Protein AF-A0A3Q3GJ52-F1 (afdb_monomer)

Nearest PDB structures (foldseek):
  9f1b-assembly1_Aq  TM=8.505E-01  e=1.952E-18  Oryctolagus cuniculus
  6zxe-assembly1_R  TM=9.310E-01  e=2.455E-17  Homo sapiens
  7oyc-assembly1_R2  TM=7.906E-01  e=5.684E-19  Xenopus laevis
  7syt-assembly1_S  TM=8.322E-01  e=5.515E-18  Oryctolagus cuniculus
  8b2l-assembly1_D1  TM=9.235E-01  e=1.730E-14  Nicotiana tabacum

Mean predicted aligned error: 17.93 Å

Structure (mmCIF, N/CA/C/O backbone):
data_AF-A0A3Q3GJ52-F1
#
_entry.id   AF-A0A3Q3GJ52-F1
#
loop_
_atom_site.group_PDB
_atom_site.id
_atom_site.type_symbol
_atom_site.label_atom_id
_atom_site.label_alt_id
_atom_site.label_comp_id
_atom_site.label_asym_id
_atom_site.label_entity_id
_atom_site.label_seq_id
_atom_site.pdbx_PDB_ins_code
_atom_site.Cartn_x
_atom_site.Cartn_y
_atom_site.Cartn_z
_atom_site.occupancy
_atom_site.B_iso_or_equiv
_atom_site.auth_seq_id
_atom_site.auth_comp_id
_atom_site.auth_asym_id
_atom_site.auth_atom_id
_atom_site.pdbx_PDB_model_num
ATOM 1 N N . MET A 1 1 ? 10.960 12.919 25.931 1.00 49.16 1 MET A N 1
ATOM 2 C CA . MET A 1 1 ? 10.886 11.940 24.819 1.00 49.16 1 MET A CA 1
ATOM 3 C C . MET A 1 1 ? 9.499 11.303 24.762 1.00 49.16 1 MET A C 1
ATOM 5 O O . MET A 1 1 ? 9.217 10.427 25.565 1.00 49.16 1 MET A O 1
ATOM 9 N N . LYS A 1 2 ? 8.610 11.728 23.855 1.00 45.81 2 LYS A N 1
ATOM 10 C CA . LYS A 1 2 ? 7.383 10.973 23.532 1.00 45.81 2 LYS A CA 1
ATOM 11 C C . LYS A 1 2 ? 7.079 11.101 22.038 1.00 45.81 2 LYS A C 1
ATOM 13 O O . LYS A 1 2 ? 6.309 11.955 21.617 1.00 45.81 2 LYS A O 1
ATOM 18 N N . SER A 1 3 ? 7.670 10.229 21.228 1.00 54.53 3 SER A N 1
ATOM 19 C CA . SER A 1 3 ? 7.259 9.966 19.841 1.00 54.53 3 SER A CA 1
ATOM 20 C C . SER A 1 3 ? 5.927 9.191 19.841 1.00 54.53 3 SER A C 1
ATOM 22 O O . SER A 1 3 ? 5.842 7.987 19.609 1.00 54.53 3 SER A O 1
ATOM 24 N N . GLY A 1 4 ? 4.847 9.890 20.193 1.00 73.19 4 GLY A N 1
ATOM 25 C CA . GLY A 1 4 ? 3.603 9.306 20.698 1.00 73.19 4 GLY A CA 1
ATOM 26 C C . GLY A 1 4 ? 2.561 8.890 19.658 1.00 73.19 4 GLY A C 1
ATOM 27 O O . GLY A 1 4 ? 1.389 9.183 19.858 1.00 73.19 4 GLY A O 1
ATOM 28 N N . ARG A 1 5 ? 2.911 8.225 18.547 1.00 85.25 5 ARG A N 1
ATOM 29 C CA . ARG A 1 5 ? 1.881 7.552 17.710 1.00 85.25 5 ARG A CA 1
ATOM 30 C C . ARG A 1 5 ? 2.402 6.517 16.716 1.00 85.25 5 ARG A C 1
ATOM 32 O O . ARG A 1 5 ? 1.795 6.294 15.663 1.00 85.25 5 ARG A O 1
ATOM 39 N N . VAL A 1 6 ? 3.514 5.859 17.029 1.00 91.06 6 VAL A N 1
ATOM 40 C CA . VAL A 1 6 ? 4.035 4.798 16.163 1.00 91.06 6 VAL A CA 1
ATOM 41 C C . VAL A 1 6 ? 3.130 3.566 16.256 1.00 91.06 6 VAL A C 1
ATOM 43 O O . VAL A 1 6 ? 2.813 3.070 17.335 1.00 91.06 6 VAL A O 1
ATOM 46 N N . ARG A 1 7 ? 2.668 3.076 15.102 1.00 93.25 7 ARG A N 1
ATOM 47 C CA . ARG A 1 7 ? 1.859 1.850 15.010 1.00 93.25 7 ARG A CA 1
ATOM 48 C C . ARG A 1 7 ? 2.766 0.621 15.085 1.00 93.25 7 ARG A C 1
ATOM 50 O O . ARG A 1 7 ? 3.830 0.602 14.465 1.00 93.25 7 ARG A O 1
ATOM 57 N N . THR A 1 8 ? 2.316 -0.408 15.795 1.00 94.56 8 THR A N 1
ATOM 58 C CA . THR A 1 8 ? 3.047 -1.667 15.993 1.00 94.56 8 THR A CA 1
ATOM 59 C C . THR A 1 8 ? 3.123 -2.505 14.714 1.00 94.56 8 THR A C 1
ATOM 61 O O . THR A 1 8 ? 2.308 -2.358 13.799 1.00 94.56 8 THR A O 1
ATOM 64 N N . LYS A 1 9 ? 4.089 -3.432 14.661 1.00 94.38 9 LYS A N 1
ATOM 65 C CA . LYS A 1 9 ? 4.290 -4.354 13.529 1.00 94.38 9 LYS A CA 1
ATOM 66 C C . LYS A 1 9 ? 3.053 -5.195 13.196 1.00 94.38 9 LYS A C 1
ATOM 68 O O . LYS A 1 9 ? 2.769 -5.399 12.024 1.00 94.38 9 LYS A O 1
ATOM 73 N N . THR A 1 10 ? 2.277 -5.599 14.202 1.00 93.06 10 THR A N 1
ATOM 74 C 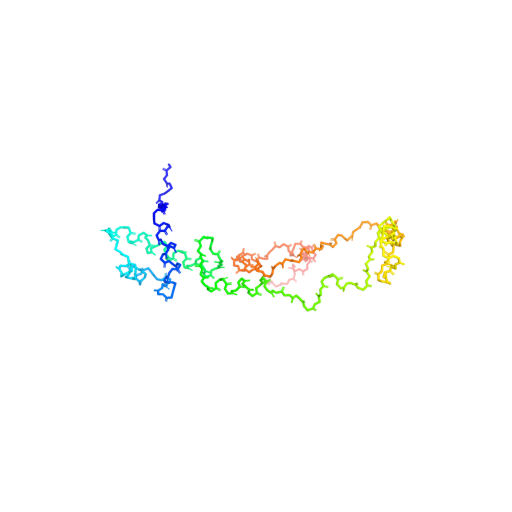CA . THR A 1 10 ? 1.042 -6.387 14.036 1.00 93.06 10 THR A CA 1
ATOM 75 C C . THR A 1 10 ? -0.014 -5.640 13.227 1.00 93.06 10 THR A C 1
ATOM 77 O O . THR A 1 10 ? -0.544 -6.178 12.262 1.00 93.06 10 THR A O 1
ATOM 80 N N . VAL A 1 11 ? -0.241 -4.362 13.548 1.00 94.94 11 VAL A N 1
ATOM 81 C CA . VAL A 1 11 ? -1.165 -3.489 12.807 1.00 94.94 11 VAL A CA 1
ATOM 82 C C . VAL A 1 11 ? -0.687 -3.298 11.369 1.00 94.94 11 VAL A C 1
ATOM 84 O O . VAL A 1 11 ? -1.483 -3.390 10.439 1.00 94.94 11 VAL A O 1
ATOM 87 N N . LYS A 1 12 ? 0.618 -3.055 11.179 1.00 94.06 12 LYS A N 1
ATOM 88 C CA . LYS A 1 12 ? 1.195 -2.843 9.845 1.00 94.06 12 LYS A CA 1
ATOM 89 C C . LYS A 1 12 ? 1.132 -4.104 8.979 1.00 94.06 12 LYS A C 1
ATOM 91 O O . LYS A 1 12 ? 0.827 -3.988 7.799 1.00 94.06 12 LYS A O 1
ATOM 96 N N . LYS A 1 13 ? 1.402 -5.281 9.553 1.00 94.19 13 LYS A N 1
ATOM 97 C CA . LYS A 1 13 ? 1.351 -6.574 8.855 1.00 94.19 13 LYS A CA 1
ATOM 98 C C . LYS A 1 13 ? -0.085 -6.926 8.466 1.00 94.19 13 LYS A C 1
ATOM 100 O O . LYS A 1 13 ? -0.336 -7.171 7.295 1.00 94.19 13 LYS A O 1
ATOM 105 N N . ALA A 1 14 ? -1.028 -6.854 9.409 1.00 93.88 14 ALA A N 1
ATOM 106 C CA . ALA A 1 14 ? -2.437 -7.155 9.146 1.00 93.88 14 ALA A CA 1
ATOM 107 C C . ALA A 1 14 ? -3.038 -6.241 8.066 1.00 93.88 14 ALA A C 1
ATOM 109 O O . ALA A 1 14 ? -3.696 -6.715 7.149 1.00 93.88 14 ALA A O 1
ATOM 110 N N . ALA A 1 15 ? -2.763 -4.935 8.128 1.00 94.25 15 ALA A N 1
ATOM 111 C CA . ALA A 1 15 ? -3.271 -3.989 7.138 1.00 94.25 15 ALA A CA 1
ATOM 112 C C . ALA A 1 15 ? -2.752 -4.263 5.719 1.00 94.25 15 ALA A C 1
ATOM 114 O O . ALA A 1 15 ? -3.518 -4.141 4.773 1.00 94.25 15 ALA A O 1
ATOM 115 N N . ARG A 1 16 ? -1.473 -4.637 5.561 1.00 93.00 16 ARG A N 1
ATOM 116 C CA . ARG A 1 16 ? -0.909 -4.980 4.243 1.00 93.00 16 ARG A CA 1
ATOM 117 C C . ARG A 1 16 ? -1.615 -6.189 3.637 1.00 93.00 16 ARG A C 1
ATOM 119 O O . ARG A 1 16 ? -2.048 -6.106 2.498 1.00 93.00 16 ARG A O 1
ATOM 126 N N . VAL A 1 17 ? -1.820 -7.236 4.438 1.00 92.88 17 VAL A N 1
ATOM 127 C CA . VAL A 1 17 ? -2.526 -8.457 4.012 1.00 92.88 17 VAL A CA 1
ATOM 128 C C . VAL A 1 17 ? -3.974 -8.162 3.606 1.00 92.88 17 VAL A C 1
ATOM 130 O O . VAL A 1 17 ? -4.468 -8.718 2.631 1.00 92.88 17 VAL A O 1
ATOM 133 N N . ILE A 1 18 ? -4.665 -7.273 4.330 1.00 93.56 18 ILE A N 1
ATOM 134 C CA . ILE A 1 18 ? -6.039 -6.870 3.984 1.00 93.56 18 ILE A CA 1
ATOM 135 C C . ILE A 1 18 ? -6.069 -6.118 2.645 1.00 93.56 18 ILE A C 1
ATOM 137 O O . ILE A 1 18 ? -6.951 -6.370 1.831 1.00 93.56 18 ILE A O 1
ATOM 141 N N . ILE A 1 19 ? -5.110 -5.220 2.402 1.00 92.81 19 ILE A N 1
ATOM 142 C CA . ILE A 1 19 ? -5.047 -4.427 1.165 1.00 92.81 19 ILE A CA 1
ATOM 143 C C . ILE A 1 19 ? -4.738 -5.298 -0.051 1.00 92.81 19 ILE A C 1
ATOM 145 O O . ILE A 1 19 ? -5.367 -5.122 -1.087 1.00 92.81 19 ILE A O 1
ATOM 149 N N . GLU A 1 20 ? -3.802 -6.232 0.089 1.00 90.75 20 GLU A N 1
ATOM 150 C CA . GLU A 1 20 ? -3.400 -7.152 -0.978 1.00 90.75 20 GLU A CA 1
ATOM 151 C C . GLU A 1 20 ? -4.579 -8.007 -1.467 1.00 90.75 20 GLU A C 1
ATOM 153 O O . GLU A 1 20 ? -4.781 -8.174 -2.666 1.00 90.75 20 GLU A O 1
ATOM 158 N N . LYS A 1 21 ? -5.413 -8.494 -0.538 1.00 90.69 21 LYS A N 1
ATOM 159 C CA . LYS A 1 21 ? -6.547 -9.371 -0.867 1.00 90.69 21 LYS A CA 1
ATOM 160 C C . LYS A 1 21 ? -7.821 -8.622 -1.260 1.00 90.69 21 LYS A C 1
ATOM 162 O O . LYS A 1 21 ? -8.576 -9.113 -2.091 1.00 90.69 21 LYS A O 1
ATOM 167 N N . TYR A 1 22 ? -8.085 -7.460 -0.660 1.00 92.56 22 TYR A N 1
ATOM 168 C CA . TYR A 1 22 ? -9.394 -6.796 -0.731 1.00 92.56 22 TYR A CA 1
ATOM 169 C C . TYR A 1 22 ? -9.319 -5.346 -1.220 1.00 92.56 22 TYR A C 1
ATOM 171 O O . TYR A 1 22 ? -10.078 -4.499 -0.753 1.00 92.56 22 TYR A O 1
ATOM 179 N N . TYR A 1 23 ? -8.431 -5.044 -2.170 1.00 90.69 23 TYR A N 1
ATOM 180 C CA . TYR A 1 23 ? -8.253 -3.685 -2.696 1.00 90.69 23 TYR A CA 1
ATOM 181 C C . TYR A 1 23 ? -9.563 -3.045 -3.194 1.00 90.69 23 TYR A C 1
ATOM 183 O O . TYR A 1 23 ? -9.850 -1.901 -2.861 1.00 90.69 23 TYR A O 1
ATOM 191 N N . THR A 1 24 ? -10.401 -3.801 -3.908 1.00 90.75 24 THR A N 1
ATOM 192 C CA . THR A 1 24 ? -11.651 -3.307 -4.519 1.00 90.75 24 THR A CA 1
ATOM 193 C C . THR A 1 24 ? -12.716 -2.871 -3.514 1.00 90.75 24 THR A C 1
ATOM 195 O O . THR A 1 24 ? -13.586 -2.073 -3.847 1.00 90.75 24 THR A O 1
ATOM 198 N N . ARG A 1 25 ? -12.663 -3.383 -2.278 1.00 90.62 25 ARG A N 1
ATOM 199 C CA . ARG A 1 25 ? -13.643 -3.082 -1.221 1.00 90.62 25 ARG A CA 1
ATOM 200 C C . ARG A 1 25 ? -13.187 -1.956 -0.292 1.00 90.62 25 ARG A C 1
ATOM 202 O O . ARG A 1 25 ? -13.923 -1.587 0.622 1.00 90.62 25 ARG A O 1
ATOM 209 N N . LEU A 1 26 ? -11.968 -1.449 -0.472 1.00 92.00 26 LEU A N 1
ATOM 210 C CA . LEU A 1 26 ? -11.363 -0.445 0.398 1.00 92.00 26 LEU A CA 1
ATOM 211 C C . LEU A 1 26 ? -11.420 0.939 -0.248 1.00 92.00 26 LEU A C 1
ATOM 213 O O . LEU A 1 26 ? -11.262 1.090 -1.453 1.00 92.00 26 LEU A O 1
ATOM 217 N N . GLY A 1 27 ? -11.611 1.962 0.583 1.00 92.00 27 GLY A N 1
ATOM 218 C CA . GLY A 1 27 ? -11.650 3.360 0.156 1.00 92.00 27 GLY A CA 1
ATOM 219 C C . GLY A 1 27 ? -10.689 4.261 0.929 1.00 92.00 27 GLY A C 1
ATOM 220 O O . GLY A 1 27 ? -9.841 3.811 1.705 1.00 92.00 27 GLY A O 1
ATOM 221 N N . ASN A 1 28 ? -10.850 5.572 0.752 1.00 92.88 28 ASN A N 1
ATOM 222 C CA . ASN A 1 28 ? -10.079 6.588 1.478 1.00 92.88 28 ASN A CA 1
ATOM 223 C C . ASN A 1 28 ? -10.685 6.942 2.846 1.00 92.88 28 ASN A C 1
ATOM 225 O O . ASN A 1 28 ? -9.980 7.466 3.719 1.00 92.88 28 ASN A O 1
ATOM 229 N N . ASP A 1 29 ? -11.964 6.625 3.042 1.00 95.06 29 ASP A N 1
ATOM 230 C CA . ASP A 1 29 ? -12.719 6.967 4.239 1.00 95.06 29 ASP A CA 1
ATOM 231 C C . ASP A 1 29 ? -12.473 6.000 5.395 1.00 95.06 29 ASP A C 1
ATOM 233 O O . ASP A 1 29 ? -12.317 4.788 5.248 1.00 95.06 29 ASP A O 1
ATOM 237 N N . PHE A 1 30 ? -12.439 6.554 6.606 1.00 96.12 30 PHE A N 1
ATOM 238 C CA . PHE A 1 30 ? -12.182 5.768 7.808 1.00 96.12 30 PHE A CA 1
ATOM 239 C C . PHE A 1 30 ? -13.388 4.925 8.232 1.00 96.12 30 PHE A C 1
ATOM 241 O O . PHE A 1 30 ? -13.222 3.785 8.670 1.00 96.12 30 PHE A O 1
ATOM 248 N N . HIS A 1 31 ? -14.596 5.479 8.132 1.00 95.50 31 HIS A N 1
ATOM 249 C CA . HIS A 1 31 ? -15.802 4.831 8.642 1.00 95.50 31 HIS A CA 1
ATOM 250 C C . HIS A 1 31 ? -16.202 3.613 7.808 1.00 95.50 31 HIS A C 1
ATOM 252 O O . HIS A 1 31 ? -16.526 2.581 8.392 1.00 95.50 31 HIS A O 1
ATOM 258 N N . THR A 1 32 ? -16.092 3.700 6.482 1.00 94.81 32 THR A N 1
ATOM 259 C CA . THR A 1 32 ? -16.343 2.585 5.558 1.00 94.81 32 THR A CA 1
ATOM 260 C C . THR A 1 32 ? -15.323 1.468 5.770 1.00 94.81 32 THR A C 1
ATOM 262 O O . THR A 1 32 ? -15.696 0.348 6.111 1.00 94.81 32 THR A O 1
ATOM 265 N N . ASN A 1 33 ? -14.027 1.791 5.739 1.00 95.31 33 ASN A N 1
ATOM 266 C CA . ASN A 1 33 ? -12.956 0.815 5.955 1.00 95.31 33 ASN A CA 1
ATOM 267 C C . ASN A 1 33 ? -13.028 0.134 7.326 1.00 95.31 33 ASN A C 1
ATOM 269 O O . ASN A 1 33 ? -12.657 -1.029 7.464 1.00 95.31 33 ASN A O 1
ATOM 273 N N . LYS A 1 34 ? -13.510 0.834 8.359 1.00 95.44 34 LYS A N 1
ATOM 274 C CA . LYS A 1 34 ? -13.736 0.245 9.683 1.00 95.44 34 LYS A CA 1
ATOM 275 C C . LYS A 1 34 ? -14.808 -0.852 9.653 1.00 95.44 34 LYS A C 1
ATOM 277 O O . LYS A 1 34 ? -14.632 -1.831 10.372 1.00 95.44 34 LYS A O 1
ATOM 282 N N . ARG A 1 35 ? -15.885 -0.681 8.874 1.00 95.12 35 ARG A N 1
ATOM 283 C CA . ARG A 1 35 ? -16.945 -1.694 8.696 1.00 95.12 35 ARG A CA 1
ATOM 284 C C . ARG A 1 35 ? -16.447 -2.869 7.868 1.00 95.12 35 ARG A C 1
ATOM 286 O O . ARG A 1 35 ? -16.543 -4.005 8.304 1.00 95.12 35 ARG A O 1
ATOM 293 N N . VAL A 1 36 ? -15.752 -2.583 6.775 1.00 94.75 36 VAL A N 1
ATOM 294 C CA . VAL A 1 36 ? -15.143 -3.613 5.924 1.00 94.75 36 VAL A CA 1
ATOM 295 C C . VAL A 1 36 ? -14.127 -4.465 6.704 1.00 94.75 36 VAL A C 1
ATOM 297 O O . VAL A 1 36 ? -14.117 -5.686 6.591 1.00 94.75 36 VAL A O 1
ATOM 300 N N . CYS A 1 37 ? -13.314 -3.859 7.578 1.00 94.75 37 CYS A N 1
ATOM 301 C CA . CYS A 1 37 ? -12.393 -4.608 8.447 1.00 94.75 37 CYS A CA 1
ATOM 302 C C . CYS A 1 37 ? -13.099 -5.458 9.520 1.00 94.75 37 CYS A C 1
ATOM 304 O O . CYS A 1 37 ? -12.470 -6.367 10.052 1.00 94.75 37 CYS A O 1
ATOM 306 N N . GLU A 1 38 ? -14.340 -5.128 9.889 1.00 94.12 38 GLU A N 1
ATOM 307 C CA . GLU A 1 38 ? -15.159 -5.899 10.837 1.00 94.12 38 GLU A CA 1
ATOM 308 C C . GLU A 1 38 ? -15.759 -7.141 10.164 1.00 94.12 38 GLU A C 1
ATOM 310 O O . GLU A 1 38 ? -15.854 -8.181 10.801 1.00 94.12 38 GLU A O 1
ATOM 315 N N . GLU A 1 39 ? -16.071 -7.055 8.869 1.00 92.94 39 GLU A N 1
ATOM 316 C CA . GLU A 1 39 ? -16.576 -8.179 8.071 1.00 92.94 39 GLU A CA 1
ATOM 317 C C . GLU A 1 39 ? -15.471 -9.154 7.642 1.00 92.94 39 GLU A C 1
ATOM 319 O O . GLU A 1 39 ? -15.669 -10.364 7.647 1.00 92.94 39 GLU A O 1
ATOM 324 N N . ILE A 1 40 ? -14.299 -8.642 7.251 1.00 91.62 40 ILE A N 1
ATOM 325 C CA . ILE A 1 40 ? -13.229 -9.467 6.662 1.00 91.62 40 ILE A CA 1
ATOM 326 C C . ILE A 1 40 ? -12.468 -10.279 7.715 1.00 91.62 40 ILE A C 1
ATOM 328 O O . ILE A 1 40 ? -11.998 -11.380 7.430 1.00 91.62 40 ILE A O 1
ATOM 332 N N . ALA A 1 41 ? -12.251 -9.707 8.900 1.00 90.31 41 ALA A N 1
ATOM 333 C CA . ALA A 1 41 ? -11.338 -10.269 9.884 1.00 90.31 41 ALA A CA 1
ATOM 334 C C . ALA A 1 41 ? -11.935 -10.242 11.290 1.00 90.31 41 ALA A C 1
ATOM 336 O O . ALA A 1 41 ? -12.434 -9.221 11.761 1.00 90.31 41 ALA A O 1
ATOM 337 N N . ILE A 1 42 ? -11.766 -11.353 12.007 1.00 93.88 42 ILE A N 1
ATOM 338 C CA . ILE A 1 42 ? -12.134 -11.462 13.417 1.00 93.88 42 ILE A CA 1
ATOM 339 C C . ILE A 1 42 ? -11.099 -10.683 14.236 1.00 93.88 42 ILE A C 1
ATOM 341 O O . ILE A 1 42 ? -10.002 -11.164 14.525 1.00 93.88 42 ILE A O 1
ATOM 345 N N . ILE A 1 43 ? -11.424 -9.434 14.572 1.00 93.75 43 ILE A N 1
ATOM 346 C CA . ILE A 1 43 ? -10.560 -8.562 15.374 1.00 93.75 43 ILE A CA 1
ATOM 347 C C . ILE A 1 43 ? -11.130 -8.482 16.797 1.00 93.75 43 ILE A C 1
ATOM 349 O O . ILE A 1 43 ? -12.196 -7.897 16.985 1.00 93.75 43 ILE A O 1
ATOM 353 N N . PRO A 1 44 ? -10.407 -8.961 17.825 1.00 93.25 44 PRO A N 1
ATOM 354 C CA . PRO A 1 44 ? -10.964 -9.128 19.170 1.00 93.25 44 PRO A CA 1
ATOM 355 C C . PRO A 1 44 ? -11.215 -7.802 19.897 1.00 93.25 44 PRO A C 1
ATOM 357 O O . PRO A 1 44 ? -12.029 -7.723 20.809 1.00 93.25 44 PRO A O 1
ATOM 360 N N . SER A 1 45 ? -10.501 -6.730 19.532 1.00 95.50 45 SER A N 1
ATOM 361 C CA . SER A 1 45 ? -10.566 -5.460 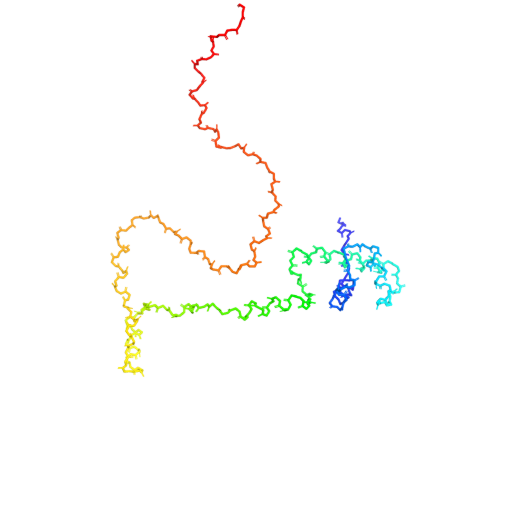20.261 1.00 95.50 45 SER A CA 1
ATOM 362 C C . SER A 1 45 ? -10.891 -4.275 19.360 1.00 95.50 45 SER A C 1
ATOM 364 O O . SER A 1 45 ? -10.207 -4.006 18.367 1.00 95.50 45 SER A O 1
ATOM 366 N N . LYS A 1 46 ? -11.836 -3.437 19.810 1.00 94.88 46 LYS A N 1
ATOM 367 C CA . LYS A 1 46 ? -12.216 -2.166 19.161 1.00 94.88 46 LYS A CA 1
ATOM 368 C C . LYS A 1 46 ? -11.012 -1.261 18.871 1.00 94.88 46 LYS A C 1
ATOM 370 O O . LYS A 1 46 ? -10.934 -0.646 17.808 1.00 94.88 46 LYS A O 1
ATOM 375 N N . LYS A 1 47 ? -10.054 -1.178 19.802 1.00 94.00 47 LYS A N 1
ATOM 376 C CA . LYS A 1 47 ? -8.843 -0.347 19.657 1.00 94.00 47 LYS A CA 1
ATOM 377 C C . LYS A 1 47 ? -7.927 -0.860 18.536 1.00 94.00 47 LYS A C 1
ATOM 379 O O . LYS A 1 47 ? -7.349 -0.040 17.825 1.00 94.00 47 LYS A O 1
ATOM 384 N N . LEU A 1 48 ? -7.806 -2.180 18.359 1.00 94.88 48 LEU A N 1
ATOM 385 C CA . LEU A 1 48 ? -7.001 -2.785 17.291 1.00 94.88 48 LEU A CA 1
ATOM 386 C C . LEU A 1 48 ? -7.648 -2.565 15.925 1.00 94.88 48 LEU A C 1
ATOM 388 O O . LEU A 1 48 ? -6.973 -2.073 15.023 1.00 94.88 48 LEU A O 1
ATOM 392 N N . ARG A 1 49 ? -8.963 -2.790 15.810 1.00 95.44 49 ARG A N 1
ATOM 393 C CA . ARG A 1 49 ? -9.723 -2.516 14.579 1.00 95.44 49 ARG A CA 1
ATOM 394 C C . ARG A 1 49 ? -9.537 -1.076 14.113 1.00 95.44 49 ARG A C 1
ATOM 396 O O . ARG A 1 49 ? -9.205 -0.832 12.960 1.00 95.44 49 ARG A O 1
ATOM 403 N N . ASN A 1 50 ? -9.668 -0.116 15.028 1.00 95.62 50 ASN A N 1
ATOM 404 C CA . ASN A 1 50 ? -9.507 1.299 14.695 1.00 95.62 50 ASN A CA 1
ATOM 405 C C . ASN A 1 50 ? -8.072 1.634 14.242 1.00 95.62 50 ASN A C 1
ATOM 407 O O . ASN A 1 50 ? -7.886 2.450 13.342 1.00 95.62 50 ASN A O 1
ATOM 411 N N . LYS A 1 51 ? -7.049 1.006 14.841 1.00 95.31 51 LYS A N 1
ATOM 412 C CA . LYS A 1 51 ? -5.647 1.184 14.425 1.00 95.31 51 LYS A CA 1
ATOM 413 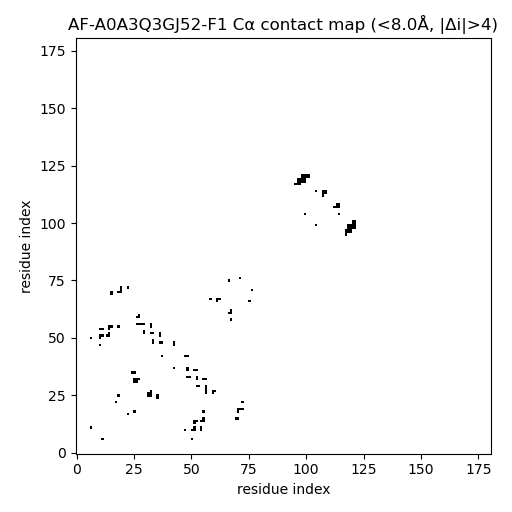C C . LYS A 1 51 ? -5.379 0.590 13.038 1.00 95.31 51 LYS A C 1
ATOM 415 O O . LYS A 1 51 ? -4.634 1.208 12.280 1.00 95.31 51 LYS A O 1
ATOM 420 N N . ILE A 1 52 ? -5.973 -0.565 12.727 1.00 95.56 52 ILE A N 1
ATOM 421 C CA . ILE A 1 52 ? -5.857 -1.243 11.427 1.00 95.56 52 ILE A CA 1
ATOM 422 C C . ILE A 1 52 ? -6.556 -0.419 10.349 1.00 95.56 52 ILE A C 1
ATOM 424 O O . ILE A 1 52 ? -5.884 0.032 9.426 1.00 95.56 52 ILE A O 1
ATOM 428 N N . ALA A 1 53 ? -7.842 -0.100 10.520 1.00 96.12 53 ALA A N 1
ATOM 429 C CA . ALA A 1 53 ? -8.595 0.726 9.573 1.00 96.12 53 ALA A CA 1
ATOM 430 C C . ALA A 1 53 ? -7.914 2.087 9.334 1.00 96.12 53 ALA A C 1
ATOM 432 O O . ALA A 1 53 ? -7.759 2.529 8.199 1.00 96.12 53 ALA A O 1
ATOM 433 N N . GLY A 1 54 ? -7.401 2.719 10.396 1.00 96.00 54 GLY A N 1
ATOM 434 C CA . GLY A 1 54 ? -6.669 3.983 10.297 1.00 96.00 54 GLY A CA 1
ATOM 435 C C . GLY A 1 54 ? -5.245 3.871 9.737 1.00 96.00 54 GLY A C 1
ATOM 436 O O . GLY A 1 54 ? -4.590 4.895 9.545 1.00 96.00 54 GLY A O 1
ATOM 437 N N . TYR A 1 55 ? -4.703 2.667 9.551 1.00 95.25 55 TYR A N 1
ATOM 438 C CA . TYR A 1 55 ? -3.459 2.455 8.807 1.00 95.25 55 TYR A CA 1
ATOM 439 C C . TYR A 1 55 ? -3.743 2.093 7.349 1.00 95.25 55 TYR A C 1
ATOM 441 O O . TYR A 1 55 ? -3.019 2.552 6.472 1.00 95.25 55 TYR A O 1
ATOM 449 N N . VAL A 1 56 ? -4.833 1.365 7.091 1.00 94.75 56 VAL A N 1
ATOM 450 C CA . VAL A 1 56 ? -5.327 1.078 5.741 1.00 94.75 56 VAL A CA 1
ATOM 451 C C . VAL A 1 56 ? -5.632 2.374 4.987 1.00 94.75 56 VAL A C 1
ATOM 453 O O . VAL A 1 56 ? -5.090 2.573 3.905 1.00 94.75 56 VAL A O 1
ATOM 456 N N . THR A 1 57 ? -6.363 3.320 5.588 1.00 95.19 57 THR A N 1
ATOM 457 C CA . THR A 1 57 ? -6.623 4.635 4.961 1.00 95.19 57 THR A CA 1
ATOM 458 C C . THR A 1 57 ? -5.343 5.414 4.662 1.00 95.19 57 THR A C 1
ATOM 460 O O . THR A 1 57 ? -5.238 6.095 3.644 1.00 95.19 57 THR A O 1
ATOM 463 N N . HIS A 1 58 ? -4.339 5.316 5.537 1.00 93.38 58 HIS A N 1
ATOM 464 C CA . HIS A 1 58 ? -3.052 5.968 5.316 1.00 93.38 58 HIS A CA 1
ATOM 465 C C . HIS A 1 58 ? -2.289 5.339 4.143 1.00 93.38 58 HIS A C 1
ATOM 467 O O . HIS A 1 58 ? -1.636 6.056 3.388 1.00 93.38 58 HIS A O 1
ATOM 473 N N . LEU A 1 59 ? -2.375 4.017 3.978 1.00 93.56 59 LEU A N 1
ATOM 474 C CA . LEU A 1 59 ? -1.771 3.316 2.849 1.00 93.56 59 LEU A CA 1
ATOM 475 C C . LEU A 1 59 ? -2.503 3.619 1.537 1.00 93.56 59 LEU A C 1
ATOM 477 O O . LEU A 1 59 ? -1.825 3.896 0.557 1.00 93.56 59 LEU A O 1
ATOM 481 N N . MET A 1 60 ? -3.837 3.685 1.529 1.00 92.50 60 MET A N 1
ATOM 482 C CA . MET A 1 60 ? -4.622 4.043 0.335 1.00 92.50 60 MET A CA 1
ATOM 483 C C . MET A 1 60 ? -4.247 5.422 -0.216 1.00 92.50 60 MET A C 1
ATOM 485 O O . MET A 1 60 ? -3.915 5.557 -1.391 1.00 92.50 60 MET A O 1
ATOM 489 N N . LYS A 1 61 ? -4.131 6.426 0.661 1.00 92.25 61 LYS A N 1
ATOM 490 C CA . LYS A 1 61 ? -3.659 7.769 0.275 1.00 92.25 61 LYS A CA 1
ATOM 491 C C . LYS A 1 61 ? -2.233 7.781 -0.286 1.00 92.25 61 LYS A C 1
ATOM 493 O O . LYS A 1 61 ? -1.880 8.686 -1.035 1.00 92.25 61 LYS A O 1
ATOM 498 N N . ARG A 1 62 ? -1.389 6.818 0.100 1.00 92.38 62 ARG A N 1
ATOM 499 C CA . ARG A 1 62 ? -0.02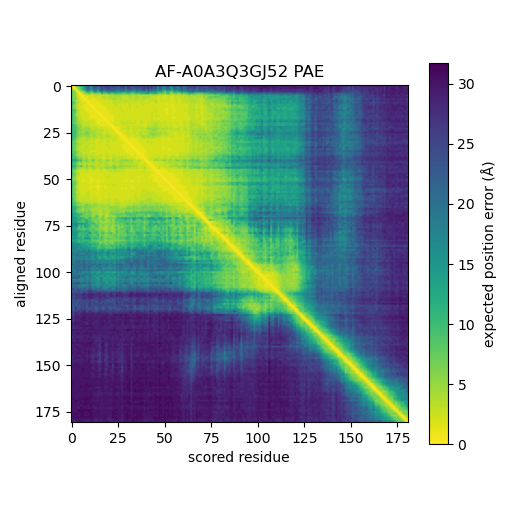5 6.684 -0.432 1.00 92.38 62 ARG A CA 1
ATOM 500 C C . ARG A 1 62 ? -0.001 5.957 -1.769 1.00 92.38 62 ARG A C 1
ATOM 502 O O . ARG A 1 62 ? 0.746 6.388 -2.633 1.00 92.38 62 ARG A O 1
ATOM 509 N N . ILE A 1 63 ? -0.828 4.925 -1.932 1.00 90.12 63 ILE A N 1
ATOM 510 C CA . ILE A 1 63 ? -0.972 4.175 -3.186 1.00 90.12 63 ILE A CA 1
ATOM 511 C C . ILE A 1 63 ? -1.392 5.115 -4.320 1.00 90.12 63 ILE A C 1
ATOM 513 O O . ILE A 1 63 ? -0.825 5.048 -5.400 1.00 90.12 63 ILE A O 1
ATOM 517 N N . GLN A 1 64 ? -2.300 6.059 -4.047 1.00 87.25 64 GLN A N 1
ATOM 518 C CA . GLN A 1 64 ? -2.709 7.074 -5.027 1.00 87.25 64 GLN A CA 1
ATOM 519 C C . GLN A 1 64 ? -1.566 7.994 -5.482 1.00 87.25 64 GLN A C 1
ATOM 521 O O . GLN A 1 64 ? -1.608 8.529 -6.582 1.00 87.25 64 GLN A O 1
ATOM 526 N N . ARG A 1 65 ? -0.553 8.213 -4.634 1.00 88.00 65 ARG A N 1
ATOM 527 C CA . ARG A 1 65 ? 0.602 9.059 -4.966 1.00 88.00 65 ARG A CA 1
ATOM 528 C C . ARG A 1 65 ? 1.694 8.273 -5.680 1.00 88.00 65 ARG A 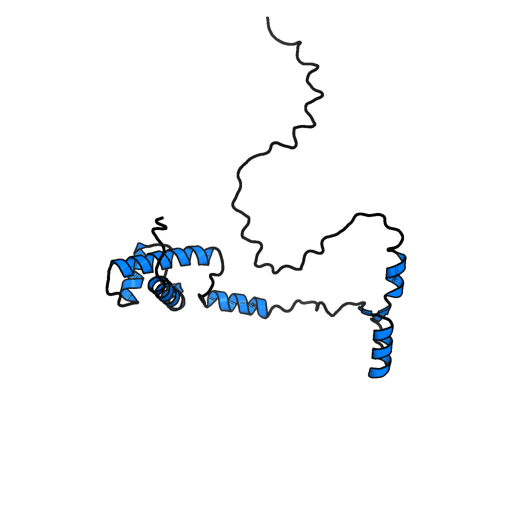C 1
ATOM 530 O O . ARG A 1 65 ? 2.430 8.860 -6.460 1.00 88.00 65 ARG A O 1
ATOM 537 N N . GLY A 1 66 ? 1.829 6.982 -5.405 1.00 86.44 66 GLY A N 1
ATOM 538 C CA . GLY A 1 66 ? 2.833 6.143 -6.040 1.00 86.44 66 GLY A CA 1
ATOM 539 C C . GLY A 1 66 ? 2.921 4.744 -5.432 1.00 86.44 66 GLY A C 1
ATOM 540 O O . GLY A 1 66 ? 2.213 4.422 -4.469 1.00 86.44 66 GLY A O 1
ATOM 541 N N . PRO A 1 67 ? 3.817 3.899 -5.963 1.00 88.88 67 PRO A N 1
ATOM 542 C CA . PRO A 1 67 ? 3.960 2.525 -5.509 1.00 88.88 67 PRO A CA 1
ATOM 543 C C . PRO A 1 67 ? 4.460 2.473 -4.060 1.00 88.88 67 PRO A C 1
ATOM 545 O O . PRO A 1 67 ? 5.437 3.118 -3.670 1.00 88.88 67 PRO A O 1
ATOM 548 N N . VAL A 1 68 ? 3.781 1.679 -3.230 1.00 85.38 68 VAL A N 1
ATOM 549 C CA . VAL A 1 68 ? 4.126 1.505 -1.816 1.00 85.38 68 VAL A CA 1
ATOM 550 C C . VAL A 1 68 ? 4.885 0.196 -1.634 1.00 85.38 68 VAL A C 1
ATOM 552 O O . VAL A 1 68 ? 4.403 -0.869 -1.995 1.00 85.38 68 VAL A O 1
ATOM 555 N N . ARG A 1 69 ? 6.066 0.260 -1.005 1.00 82.94 69 ARG A N 1
ATOM 556 C CA . ARG A 1 69 ? 6.903 -0.923 -0.740 1.00 82.94 69 ARG A CA 1
ATOM 557 C C . ARG A 1 69 ? 6.164 -1.973 0.094 1.00 82.94 69 ARG A C 1
ATOM 559 O O . ARG A 1 69 ? 5.626 -1.637 1.157 1.00 82.94 69 ARG A O 1
ATOM 566 N N . GLY A 1 70 ? 6.228 -3.235 -0.332 1.00 81.75 70 GLY A N 1
ATOM 567 C CA . GLY A 1 70 ? 5.704 -4.392 0.403 1.00 81.75 70 GLY A CA 1
ATOM 568 C C . GLY A 1 70 ? 4.179 -4.506 0.390 1.00 81.75 70 GLY A C 1
ATOM 569 O O . GLY A 1 70 ? 3.601 -4.857 1.421 1.00 81.75 70 GLY A O 1
ATOM 570 N N . ILE A 1 71 ? 3.551 -4.092 -0.713 1.00 84.44 71 ILE A N 1
ATOM 571 C CA . ILE A 1 71 ? 2.164 -4.389 -1.082 1.00 84.44 71 ILE A CA 1
ATOM 572 C C . ILE A 1 71 ? 2.192 -4.691 -2.584 1.00 84.44 71 ILE A C 1
ATOM 574 O O . ILE A 1 71 ? 2.610 -3.832 -3.358 1.00 84.44 71 ILE A O 1
ATOM 578 N N . SER A 1 72 ? 1.786 -5.893 -2.971 1.00 76.44 72 SER A N 1
ATOM 579 C CA . SER A 1 72 ? 1.447 -6.269 -4.344 1.00 76.44 72 SER A CA 1
ATOM 580 C C . SER A 1 72 ? -0.012 -5.890 -4.574 1.00 76.44 72 SER A C 1
ATOM 582 O O . SER A 1 72 ? -0.908 -6.298 -3.836 1.00 76.44 72 SER A O 1
ATOM 584 N N . ILE A 1 73 ? -0.257 -5.039 -5.561 1.00 81.75 73 ILE A N 1
ATOM 585 C CA . ILE A 1 73 ? -1.600 -4.825 -6.097 1.00 81.75 73 ILE A CA 1
ATOM 586 C C . ILE A 1 73 ? -1.527 -5.357 -7.516 1.00 81.75 73 ILE A C 1
ATOM 588 O O . ILE A 1 73 ? -0.624 -4.954 -8.241 1.00 81.75 73 ILE A O 1
ATOM 592 N N . LYS A 1 74 ? -2.472 -6.208 -7.919 1.00 74.69 74 LYS A N 1
ATOM 593 C CA . LYS A 1 74 ? -2.504 -6.797 -9.271 1.00 74.69 74 LYS A CA 1
ATOM 594 C C . LYS A 1 74 ? -2.372 -5.742 -10.376 1.00 74.69 74 LYS A C 1
ATOM 596 O O . LYS A 1 74 ? -1.624 -5.910 -11.324 1.00 74.69 74 LYS A O 1
ATOM 601 N N . LEU A 1 75 ? -2.989 -4.580 -10.161 1.00 74.69 75 LEU A N 1
ATOM 602 C CA . LEU A 1 75 ? -2.889 -3.425 -11.056 1.00 74.69 75 LEU A CA 1
ATOM 603 C C . LEU A 1 75 ? -1.443 -2.921 -11.259 1.00 74.69 75 LEU A C 1
ATOM 605 O O . LEU A 1 75 ? -1.097 -2.446 -12.331 1.00 74.69 75 LEU A O 1
ATOM 609 N N . GLN A 1 76 ? -0.589 -3.018 -10.236 1.00 75.94 76 GLN A N 1
ATOM 610 C CA . GLN A 1 76 ? 0.830 -2.654 -10.336 1.00 75.94 76 GLN A CA 1
ATOM 611 C C . GLN A 1 76 ? 1.660 -3.733 -11.033 1.00 75.94 76 GLN A C 1
ATOM 613 O O . GLN A 1 76 ? 2.712 -3.415 -11.579 1.00 75.94 76 GLN A O 1
ATOM 618 N N . GLU A 1 77 ? 1.233 -4.994 -10.969 1.00 76.44 77 GLU A N 1
ATOM 619 C CA . GLU A 1 77 ? 1.907 -6.106 -11.643 1.00 76.44 77 GLU A CA 1
ATOM 620 C C . GLU A 1 77 ? 1.690 -6.007 -13.155 1.00 76.44 77 GLU A C 1
ATOM 622 O O . GLU A 1 77 ? 2.665 -6.039 -13.896 1.00 76.44 77 GLU A O 1
ATOM 627 N N . GLU A 1 78 ? 0.466 -5.709 -13.597 1.00 77.19 78 GLU A N 1
ATOM 628 C CA . GLU A 1 78 ? 0.156 -5.478 -15.017 1.00 77.19 78 GLU A CA 1
ATOM 629 C C . GLU A 1 78 ? 0.888 -4.254 -15.601 1.00 77.19 78 GLU A C 1
ATOM 631 O O . GLU A 1 78 ? 1.415 -4.305 -16.713 1.00 77.19 78 GLU A O 1
ATOM 636 N N . GLU A 1 79 ? 0.966 -3.137 -14.862 1.00 77.56 79 GLU A N 1
ATOM 637 C CA . GLU A 1 79 ? 1.747 -1.971 -15.308 1.00 77.56 79 GLU A CA 1
ATOM 638 C C . GLU A 1 79 ? 3.254 -2.251 -15.366 1.00 77.56 79 GLU A C 1
ATOM 640 O O . GLU A 1 79 ? 3.936 -1.696 -16.230 1.00 77.56 79 GLU A O 1
ATOM 645 N N . ARG A 1 80 ? 3.788 -3.077 -14.453 1.00 77.69 80 ARG A N 1
ATOM 646 C CA . ARG A 1 80 ? 5.199 -3.490 -14.491 1.00 77.69 80 ARG A CA 1
ATOM 647 C C . ARG A 1 80 ? 5.477 -4.377 -15.688 1.00 77.69 80 ARG A C 1
ATOM 649 O O . ARG A 1 80 ? 6.420 -4.099 -16.412 1.00 77.69 80 ARG A O 1
ATOM 656 N N . GLU A 1 81 ? 4.621 -5.357 -15.944 1.00 77.38 81 GLU A N 1
ATOM 657 C CA . GLU A 1 81 ? 4.797 -6.297 -17.049 1.00 77.38 81 GLU A CA 1
ATOM 658 C C . GLU A 1 81 ? 4.815 -5.580 -18.407 1.00 77.38 81 GLU A C 1
ATOM 660 O O . GLU A 1 81 ? 5.641 -5.882 -19.262 1.00 77.38 81 GLU A O 1
ATOM 665 N N . ARG A 1 82 ? 4.001 -4.529 -18.585 1.00 81.44 82 ARG A N 1
ATOM 666 C CA . ARG A 1 82 ? 4.064 -3.680 -19.790 1.00 81.44 82 ARG A CA 1
ATOM 667 C C . ARG A 1 82 ? 5.365 -2.894 -19.938 1.00 81.44 82 ARG A C 1
ATOM 669 O O . ARG A 1 82 ? 5.746 -2.590 -21.062 1.00 81.44 82 ARG A O 1
ATOM 676 N N . ARG A 1 83 ? 6.011 -2.511 -18.834 1.00 80.44 83 ARG A N 1
ATOM 677 C CA . ARG A 1 83 ? 7.306 -1.816 -18.884 1.00 80.44 83 ARG A CA 1
ATOM 678 C C . ARG A 1 83 ? 8.457 -2.776 -19.107 1.00 80.44 83 ARG A C 1
ATOM 680 O O . ARG A 1 83 ? 9.342 -2.451 -19.882 1.00 80.44 83 ARG A O 1
ATOM 687 N N . ASP A 1 84 ? 8.436 -3.925 -18.447 1.00 83.06 84 ASP A N 1
ATOM 688 C CA . ASP A 1 84 ? 9.490 -4.928 -18.586 1.00 83.06 84 ASP A CA 1
ATOM 689 C C . ASP A 1 84 ? 9.477 -5.528 -20.003 1.00 83.06 84 ASP A C 1
ATOM 691 O O . ASP A 1 84 ? 10.531 -5.793 -20.572 1.00 83.06 84 ASP A O 1
ATOM 695 N N . ASN A 1 85 ? 8.296 -5.627 -20.624 1.00 86.56 85 ASN A N 1
ATOM 696 C CA . ASN A 1 85 ? 8.137 -6.037 -22.023 1.00 86.56 85 ASN A CA 1
ATOM 697 C C . ASN A 1 85 ? 8.337 -4.894 -23.036 1.00 86.56 85 ASN A C 1
ATOM 699 O O . ASN A 1 85 ? 8.052 -5.073 -24.221 1.00 86.56 85 ASN A O 1
ATOM 703 N N . TYR A 1 86 ? 8.776 -3.709 -22.603 1.00 86.38 86 TYR A N 1
ATOM 704 C CA . TYR A 1 86 ? 9.005 -2.596 -23.516 1.00 86.38 86 TYR A CA 1
ATOM 705 C C . TYR A 1 86 ? 10.276 -2.836 -24.335 1.00 86.38 86 TYR A C 1
ATOM 707 O O . TYR A 1 86 ? 11.393 -2.653 -23.850 1.00 86.38 86 TYR A O 1
ATOM 715 N N . VAL A 1 87 ? 10.091 -3.213 -25.597 1.00 85.94 87 VAL A N 1
ATOM 716 C CA . VAL A 1 87 ? 11.158 -3.264 -26.597 1.00 85.94 87 VAL A CA 1
ATOM 717 C C . VAL A 1 87 ? 11.022 -2.016 -27.473 1.00 85.94 87 VAL A C 1
ATOM 719 O O . VAL A 1 87 ? 9.957 -1.817 -28.062 1.00 85.94 87 VAL A O 1
ATOM 722 N N . PRO A 1 88 ? 12.038 -1.135 -27.531 1.00 86.69 88 PRO A N 1
ATOM 723 C CA . PRO A 1 88 ? 12.007 0.011 -28.431 1.00 86.69 88 PRO A CA 1
ATOM 724 C C . PRO A 1 88 ? 11.998 -0.459 -29.892 1.00 86.69 88 PRO A C 1
ATOM 726 O O . PRO A 1 88 ? 12.555 -1.503 -30.213 1.00 86.69 88 PRO A O 1
ATOM 729 N N . GLU A 1 89 ? 11.399 0.332 -30.783 1.00 83.31 89 GLU A N 1
ATOM 730 C CA . GLU A 1 89 ? 11.342 0.013 -32.221 1.00 83.31 89 GLU A CA 1
ATOM 731 C C . GLU A 1 89 ? 12.732 -0.049 -32.874 1.00 83.31 89 GLU A C 1
ATOM 733 O O . GLU A 1 89 ? 12.926 -0.785 -33.836 1.00 83.31 89 GLU A O 1
ATOM 738 N N . VAL A 1 90 ? 13.698 0.700 -32.335 1.00 85.69 90 VAL A N 1
ATOM 739 C CA . VAL A 1 90 ? 15.093 0.703 -32.783 1.00 85.69 90 VAL A CA 1
ATOM 740 C C . VAL A 1 90 ? 15.964 0.186 -31.649 1.00 85.69 90 VAL A C 1
ATOM 742 O O . VAL A 1 90 ? 15.951 0.740 -30.542 1.00 85.69 90 VAL A O 1
ATOM 745 N N . SER A 1 91 ? 16.731 -0.871 -31.910 1.00 83.81 91 SER A N 1
ATOM 746 C CA . SER A 1 91 ? 17.696 -1.384 -30.944 1.00 83.81 91 SER A CA 1
ATOM 747 C C . SER A 1 91 ? 18.810 -0.359 -30.768 1.00 83.81 91 SER A C 1
ATOM 749 O O . SER A 1 91 ? 19.375 0.130 -31.740 1.00 83.81 91 SER A O 1
ATOM 751 N N . ALA A 1 92 ? 19.223 -0.089 -29.531 1.00 81.12 92 ALA A N 1
ATOM 752 C CA . ALA A 1 92 ? 20.392 0.760 -29.282 1.00 81.12 92 ALA A CA 1
ATOM 753 C C . ALA A 1 92 ? 21.700 0.189 -29.876 1.00 81.12 92 ALA A C 1
ATOM 755 O O . ALA A 1 92 ? 22.696 0.902 -29.950 1.00 81.12 92 ALA A O 1
ATOM 756 N N . LEU A 1 93 ? 21.694 -1.092 -30.260 1.00 79.19 93 LEU A N 1
ATOM 757 C CA . LEU A 1 93 ? 22.805 -1.800 -30.896 1.00 79.19 93 LEU A CA 1
ATOM 758 C C . LEU A 1 93 ? 22.836 -1.627 -32.420 1.00 79.19 93 LEU A C 1
ATOM 760 O O . LEU A 1 93 ? 23.894 -1.818 -33.012 1.00 79.19 93 LEU A O 1
ATOM 764 N N . ASP A 1 94 ? 21.716 -1.239 -33.039 1.00 77.69 94 ASP A N 1
ATOM 765 C CA . ASP A 1 94 ? 21.615 -0.998 -34.482 1.00 77.69 94 ASP A CA 1
ATOM 766 C C . ASP A 1 94 ? 22.160 0.403 -34.798 1.00 77.69 94 ASP A C 1
ATOM 768 O O . ASP A 1 94 ? 21.448 1.303 -35.237 1.00 77.69 94 ASP A O 1
ATOM 772 N N . GLN A 1 95 ? 23.437 0.618 -34.487 1.00 77.00 95 GLN A N 1
ATOM 773 C CA . GLN A 1 95 ? 24.160 1.826 -34.863 1.00 77.00 95 GLN A CA 1
ATOM 774 C C . GLN A 1 95 ? 24.822 1.597 -36.222 1.00 77.00 95 GLN A C 1
ATOM 776 O O . GLN A 1 95 ? 25.493 0.588 -36.437 1.00 77.00 95 GLN A O 1
ATOM 781 N N . GLU A 1 96 ? 24.651 2.555 -37.135 1.00 74.62 96 GLU A N 1
ATOM 782 C CA . GLU A 1 96 ? 25.249 2.515 -38.479 1.00 74.62 96 GLU A CA 1
ATOM 783 C C . GLU A 1 96 ? 26.790 2.535 -38.435 1.00 74.62 96 GLU A C 1
ATOM 785 O O . GLU A 1 96 ? 27.439 2.093 -39.382 1.00 74.62 96 GLU A O 1
ATOM 790 N N . LEU A 1 97 ? 27.379 3.006 -37.328 1.00 78.06 97 LEU A N 1
ATOM 791 C CA . LEU A 1 97 ? 28.821 3.115 -37.127 1.00 78.06 97 LEU A CA 1
ATOM 792 C C . LEU A 1 97 ? 29.204 2.660 -35.707 1.00 78.06 97 LEU A C 1
ATOM 794 O O . LEU A 1 97 ? 28.755 3.250 -34.726 1.00 78.06 97 LEU A O 1
ATOM 798 N N . ILE A 1 98 ? 30.041 1.628 -35.597 1.00 80.31 98 ILE A N 1
ATOM 799 C CA . ILE A 1 98 ? 30.612 1.117 -34.347 1.00 80.31 98 ILE A CA 1
ATOM 800 C C . ILE A 1 98 ? 32.085 1.517 -34.307 1.00 80.31 98 ILE A C 1
ATOM 802 O O . ILE A 1 98 ? 32.896 1.025 -35.091 1.00 80.31 98 ILE A O 1
ATOM 806 N N . GLU A 1 99 ? 32.440 2.394 -33.375 1.00 78.56 99 GLU A N 1
ATOM 807 C CA . GLU A 1 99 ? 33.831 2.783 -33.153 1.00 78.56 99 GLU A CA 1
ATOM 808 C C . GLU A 1 99 ? 34.550 1.703 -32.334 1.00 78.56 99 GLU A C 1
ATOM 810 O O . GLU A 1 99 ? 34.128 1.365 -31.226 1.00 78.56 99 GLU A O 1
ATOM 815 N N . VAL A 1 100 ? 35.628 1.139 -32.883 1.00 84.56 100 VAL A N 1
ATOM 816 C CA . VAL A 1 100 ? 36.372 0.030 -32.269 1.00 84.56 100 VAL A CA 1
ATOM 817 C C . VAL A 1 100 ? 37.861 0.370 -32.177 1.00 84.56 100 VAL A C 1
ATOM 819 O O . VAL A 1 100 ? 38.439 1.005 -33.061 1.00 84.56 100 VAL A O 1
ATOM 822 N N . ASP A 1 101 ? 38.493 -0.063 -31.084 1.00 85.62 101 ASP A N 1
ATOM 823 C CA . ASP A 1 101 ? 39.944 0.009 -30.908 1.00 85.62 101 ASP A CA 1
ATOM 824 C C . ASP A 1 101 ? 40.688 -0.879 -31.928 1.00 85.62 101 ASP A C 1
ATOM 826 O O . ASP A 1 101 ? 40.208 -1.964 -32.279 1.00 85.62 101 ASP A O 1
ATOM 830 N N . PRO A 1 102 ? 41.895 -0.485 -32.373 1.00 82.62 102 PRO A N 1
ATOM 831 C CA . PRO A 1 102 ? 42.658 -1.239 -33.370 1.00 82.62 102 PRO A CA 1
ATOM 832 C C . PRO A 1 102 ? 42.961 -2.681 -32.926 1.00 82.62 102 PRO A C 1
ATOM 834 O O . PRO A 1 102 ? 42.801 -3.606 -33.722 1.00 82.62 102 PRO A O 1
ATOM 837 N N . ASP A 1 103 ? 43.282 -2.895 -31.648 1.00 85.06 103 ASP A N 1
ATOM 838 C CA . ASP A 1 103 ? 43.573 -4.225 -31.087 1.00 85.06 103 ASP A CA 1
ATOM 839 C C . ASP A 1 103 ? 42.340 -5.148 -31.138 1.00 85.06 103 ASP A C 1
ATOM 841 O O . ASP A 1 103 ? 42.424 -6.337 -31.457 1.00 85.06 103 ASP A O 1
ATOM 845 N N . THR A 1 104 ? 41.152 -4.589 -30.894 1.00 81.31 104 THR A N 1
ATOM 846 C CA . THR A 1 104 ? 39.881 -5.325 -30.957 1.00 81.31 104 THR A CA 1
ATOM 847 C C . THR A 1 104 ? 39.536 -5.704 -32.402 1.00 81.31 104 THR A C 1
ATOM 849 O O . THR A 1 104 ? 38.998 -6.783 -32.654 1.00 81.31 104 THR A O 1
ATOM 852 N N . LYS A 1 105 ? 39.909 -4.873 -33.384 1.00 82.50 105 LYS A N 1
ATOM 853 C CA . LYS A 1 105 ? 39.773 -5.183 -34.817 1.00 82.50 105 LYS A CA 1
ATOM 854 C C . LYS A 1 105 ? 40.695 -6.323 -35.248 1.00 82.50 105 LYS A C 1
ATOM 856 O O . LYS A 1 105 ? 40.302 -7.151 -36.069 1.00 82.50 105 LYS A O 1
ATOM 861 N N . GLU A 1 106 ? 41.906 -6.388 -34.704 1.00 83.06 106 GLU A N 1
ATOM 862 C CA . GLU A 1 106 ? 42.835 -7.501 -34.933 1.00 83.06 106 GLU A CA 1
ATOM 863 C C . GLU A 1 106 ? 42.311 -8.803 -34.327 1.00 83.06 106 GLU A C 1
ATOM 865 O O . GLU A 1 106 ? 42.275 -9.825 -35.012 1.00 83.06 106 GLU A O 1
ATOM 870 N N . MET A 1 107 ? 41.794 -8.746 -33.098 1.00 83.62 107 MET A N 1
ATOM 871 C CA . MET A 1 107 ? 41.119 -9.880 -32.467 1.00 83.62 107 MET A CA 1
ATOM 872 C C . MET A 1 107 ? 39.953 -10.403 -33.330 1.00 83.62 107 MET A C 1
ATOM 874 O O . MET A 1 107 ? 39.827 -11.610 -33.528 1.00 83.62 107 MET A O 1
ATOM 878 N N . LEU A 1 108 ? 39.124 -9.518 -33.894 1.00 83.19 108 LEU A N 1
ATOM 879 C CA . LEU A 1 108 ? 38.000 -9.906 -34.758 1.00 83.19 108 LEU A CA 1
ATOM 880 C C . LEU A 1 108 ? 38.452 -10.570 -36.067 1.00 83.19 108 LEU A C 1
ATOM 882 O O . LEU A 1 108 ? 37.866 -11.571 -36.482 1.00 83.19 108 LEU A O 1
ATOM 886 N N . LYS A 1 109 ? 39.527 -10.068 -36.688 1.00 82.38 109 LYS A N 1
ATOM 887 C CA . LYS A 1 109 ? 40.113 -10.664 -37.902 1.00 82.38 109 LYS A CA 1
ATOM 888 C C . LYS A 1 109 ? 40.591 -12.097 -37.670 1.00 82.38 109 LYS A C 1
ATOM 890 O O . LYS A 1 109 ? 40.438 -12.925 -38.563 1.00 82.38 109 LYS A O 1
ATOM 895 N N . LEU A 1 110 ? 41.133 -12.386 -36.485 1.00 82.50 110 LEU A N 1
ATOM 896 C CA . LEU A 1 110 ? 41.607 -13.724 -36.116 1.00 82.50 110 LEU A CA 1
ATOM 897 C C . LEU A 1 110 ? 40.464 -14.718 -35.872 1.00 82.50 110 LEU A C 1
ATOM 899 O O . LEU A 1 110 ? 40.648 -15.915 -36.079 1.00 82.50 110 LEU A O 1
ATOM 903 N N . LEU A 1 111 ? 39.300 -14.238 -35.427 1.00 82.38 111 LEU A N 1
ATOM 904 C CA . LEU A 1 111 ? 38.161 -15.091 -35.083 1.00 82.38 111 LEU A CA 1
ATOM 905 C C . LEU A 1 111 ? 37.239 -15.388 -36.273 1.00 82.38 111 LEU A C 1
ATOM 907 O O . LEU A 1 111 ? 36.700 -16.492 -36.338 1.00 82.38 111 LEU A O 1
ATOM 911 N N . THR A 1 112 ? 37.014 -14.434 -37.189 1.00 70.12 112 THR A N 1
ATOM 912 C CA . THR A 1 112 ? 35.902 -14.543 -38.161 1.00 70.12 112 THR A CA 1
ATOM 913 C C . THR A 1 112 ? 36.283 -14.358 -39.633 1.00 70.12 112 THR A C 1
ATOM 915 O O . THR A 1 112 ? 35.406 -14.468 -40.485 1.00 70.12 112 THR A O 1
ATOM 918 N N . ASN A 1 113 ? 37.555 -14.101 -39.971 1.00 68.19 113 ASN A N 1
ATOM 919 C CA . ASN A 1 113 ? 38.064 -13.845 -41.335 1.00 68.19 113 ASN A CA 1
ATOM 920 C C . ASN A 1 113 ? 37.395 -12.687 -42.120 1.00 68.19 113 ASN A C 1
ATOM 922 O O . ASN A 1 113 ? 37.878 -12.333 -43.194 1.00 68.19 113 ASN A O 1
ATOM 926 N N . SER A 1 114 ? 36.332 -12.059 -41.607 1.00 65.50 114 SER A N 1
ATOM 927 C CA . SER A 1 114 ? 35.626 -10.939 -42.239 1.00 65.50 114 SER A CA 1
ATOM 928 C C . SER A 1 114 ? 35.188 -9.910 -41.195 1.00 65.50 114 SER A C 1
ATOM 930 O O . SER A 1 114 ? 34.426 -10.230 -40.281 1.00 65.50 114 SER A O 1
ATOM 932 N N . VAL A 1 115 ? 35.647 -8.667 -41.354 1.00 69.19 115 VAL A N 1
ATOM 933 C CA . VAL A 1 115 ? 35.229 -7.528 -40.523 1.00 69.19 115 VAL A CA 1
ATOM 934 C C . VAL A 1 115 ? 34.004 -6.878 -41.176 1.00 69.19 115 VAL A C 1
ATOM 936 O O . VAL A 1 115 ? 34.070 -6.591 -42.372 1.00 69.19 115 VAL A O 1
ATOM 939 N N . PRO A 1 116 ? 32.898 -6.659 -40.445 1.00 68.06 116 PRO A N 1
ATOM 940 C CA . PRO A 1 116 ? 31.714 -6.012 -41.002 1.00 68.06 116 PRO A CA 1
ATOM 941 C C . PRO A 1 116 ? 31.971 -4.520 -41.301 1.00 68.06 116 PRO A C 1
ATOM 943 O O . PRO A 1 116 ? 32.756 -3.863 -40.618 1.00 68.06 116 PRO A O 1
ATOM 946 N N . GLU A 1 117 ? 31.321 -3.993 -42.346 1.00 66.75 117 GLU A N 1
ATOM 947 C CA . GLU A 1 117 ? 31.567 -2.647 -42.910 1.00 66.75 117 GLU A CA 1
ATOM 948 C C . GLU A 1 117 ? 31.182 -1.488 -41.976 1.00 66.75 117 GLU A C 1
ATOM 950 O O . GLU A 1 117 ? 31.600 -0.353 -42.187 1.00 66.75 117 GLU A O 1
ATOM 955 N N . ASN A 1 118 ? 30.431 -1.767 -40.912 1.00 67.38 118 ASN A N 1
ATOM 956 C CA . ASN A 1 118 ? 29.966 -0.783 -39.940 1.00 67.38 118 ASN A CA 1
ATOM 957 C C . ASN A 1 118 ? 30.987 -0.476 -38.827 1.00 67.38 118 ASN A C 1
ATOM 959 O O . ASN A 1 118 ? 30.605 0.110 -37.820 1.00 67.38 118 ASN A O 1
ATOM 963 N N . VAL A 1 119 ? 32.262 -0.865 -38.964 1.00 70.44 119 VAL A N 1
ATOM 964 C CA . VAL A 1 119 ? 33.301 -0.669 -37.933 1.00 70.44 119 VAL A CA 1
ATOM 965 C C . VAL A 1 119 ? 34.302 0.417 -38.339 1.00 70.44 119 VAL A C 1
ATOM 967 O O . VAL A 1 119 ? 35.059 0.247 -39.298 1.00 70.44 119 VAL A O 1
ATOM 970 N N . SER A 1 120 ? 34.350 1.515 -37.580 1.00 69.19 120 SER A N 1
ATOM 971 C CA . SER A 1 120 ? 35.284 2.634 -37.763 1.00 69.19 120 SER A CA 1
ATOM 972 C C . SER A 1 120 ? 36.379 2.653 -36.686 1.00 69.19 120 SER A C 1
ATOM 974 O O . SER A 1 120 ? 36.183 2.196 -35.561 1.00 69.19 120 SER A O 1
ATOM 976 N N . ASP A 1 121 ? 37.560 3.177 -37.031 1.00 67.25 121 ASP A N 1
ATOM 977 C CA . ASP A 1 121 ? 38.707 3.243 -36.116 1.00 67.25 121 ASP A CA 1
ATOM 978 C C . ASP A 1 121 ? 38.690 4.563 -35.313 1.00 67.25 121 ASP A C 1
ATOM 980 O O . ASP A 1 121 ? 38.541 5.648 -35.881 1.00 67.25 121 ASP A O 1
ATOM 984 N N . LEU A 1 122 ? 38.940 4.498 -33.997 1.00 60.16 122 LEU A N 1
ATOM 985 C CA . LEU A 1 122 ? 38.978 5.659 -33.078 1.00 60.16 122 LEU A CA 1
ATOM 986 C C . LEU A 1 122 ? 40.077 6.704 -33.388 1.00 60.16 122 LEU A C 1
ATOM 988 O O . LEU A 1 122 ? 40.171 7.752 -32.740 1.00 60.16 122 LEU A O 1
ATOM 992 N N . THR A 1 123 ? 40.919 6.464 -34.394 1.00 55.12 123 THR A N 1
ATOM 993 C CA . THR A 1 123 ? 42.070 7.311 -34.740 1.00 55.12 123 THR A CA 1
ATOM 994 C C . THR A 1 123 ? 41.685 8.680 -35.313 1.00 55.12 123 THR A C 1
ATOM 996 O O . THR A 1 123 ? 42.523 9.584 -35.308 1.00 55.12 123 THR A O 1
ATOM 999 N N . GLN A 1 124 ? 40.425 8.896 -35.719 1.00 49.62 124 GLN A N 1
ATOM 1000 C CA . GLN A 1 124 ? 39.948 10.192 -36.234 1.00 49.62 124 GLN A CA 1
ATOM 1001 C C . GLN A 1 124 ? 39.309 11.112 -35.173 1.00 49.62 124 GLN A C 1
ATOM 1003 O O . GLN A 1 124 ? 39.300 12.330 -35.362 1.00 49.62 124 GLN A O 1
ATOM 1008 N N . ALA A 1 125 ? 38.897 10.604 -34.004 1.00 42.28 125 ALA A N 1
ATOM 1009 C CA . ALA A 1 125 ? 38.358 11.443 -32.920 1.00 42.28 125 ALA A CA 1
ATOM 1010 C C . ALA A 1 125 ? 39.449 12.187 -32.114 1.00 42.28 125 ALA A C 1
ATOM 1012 O O . ALA A 1 125 ? 39.181 13.194 -31.453 1.00 42.28 125 ALA A O 1
ATOM 1013 N N . CYS A 1 126 ? 40.712 11.752 -32.201 1.00 41.31 126 CYS A N 1
ATOM 1014 C CA . CYS A 1 126 ? 41.820 12.350 -31.446 1.00 41.31 126 CYS A CA 1
ATOM 1015 C C . CYS A 1 126 ? 42.321 13.694 -32.030 1.00 41.31 126 CYS A C 1
ATOM 1017 O O . CYS A 1 126 ? 43.000 14.454 -31.334 1.00 41.31 126 CYS A O 1
ATOM 1019 N N . LEU A 1 127 ? 41.961 14.044 -33.276 1.00 45.19 127 LEU A N 1
ATOM 1020 C CA . LEU A 1 127 ? 42.427 15.288 -33.909 1.00 45.19 127 LEU A CA 1
ATOM 1021 C C . LEU A 1 127 ? 41.571 16.533 -33.608 1.00 45.19 127 LEU A C 1
ATOM 1023 O O . LEU A 1 127 ? 42.095 17.640 -33.713 1.00 45.19 127 LEU A O 1
ATOM 1027 N N . CYS A 1 128 ? 40.310 16.404 -33.172 1.00 39.06 128 CYS A N 1
ATOM 1028 C CA . CYS A 1 128 ? 39.465 17.574 -32.867 1.00 39.06 128 CYS A CA 1
ATOM 1029 C C . CYS A 1 128 ? 39.558 18.041 -31.394 1.00 39.06 128 CYS A C 1
ATOM 1031 O O . CYS A 1 128 ? 39.355 19.215 -31.094 1.00 39.06 128 CYS A O 1
ATOM 1033 N N . LEU A 1 129 ? 39.967 17.173 -30.459 1.00 44.44 129 LEU A N 1
ATOM 1034 C CA . LEU A 1 129 ? 40.082 17.526 -29.031 1.00 44.44 129 LEU A CA 1
ATOM 1035 C C . LEU A 1 129 ? 41.356 18.301 -28.656 1.00 44.44 129 LEU A C 1
ATOM 1037 O O . LEU A 1 129 ? 41.498 18.714 -27.506 1.00 44.44 129 LEU A O 1
ATOM 1041 N N . ARG A 1 130 ? 42.275 18.553 -29.598 1.00 45.72 130 ARG A N 1
ATOM 1042 C CA . ARG A 1 130 ? 43.470 19.374 -29.328 1.00 45.72 130 ARG A CA 1
ATOM 1043 C C . ARG A 1 130 ? 43.271 20.881 -29.547 1.00 45.72 130 ARG A C 1
ATOM 1045 O O . ARG A 1 130 ? 44.191 21.631 -29.239 1.00 45.72 130 ARG A O 1
ATOM 1052 N N . LEU A 1 131 ? 42.100 21.345 -30.011 1.00 48.00 131 LEU A N 1
ATOM 1053 C CA . LEU A 1 131 ? 41.854 22.768 -30.322 1.00 48.00 131 LEU A CA 1
ATOM 1054 C C . LEU A 1 131 ? 40.466 23.317 -29.907 1.00 48.00 131 LEU A C 1
ATOM 1056 O O . LEU A 1 131 ? 39.949 24.220 -30.556 1.00 48.00 131 LEU A O 1
ATOM 1060 N N . CYS A 1 132 ? 39.875 22.864 -28.794 1.00 35.72 132 CYS A N 1
ATOM 1061 C CA . CYS A 1 132 ? 38.740 23.575 -28.180 1.00 35.72 132 CYS A CA 1
ATOM 1062 C C . CYS A 1 132 ? 39.066 24.001 -26.738 1.00 35.72 132 CYS A C 1
ATOM 1064 O O . CYS A 1 132 ? 39.131 23.144 -25.853 1.00 35.72 132 CYS A O 1
ATOM 1066 N N . PRO A 1 133 ? 39.262 25.306 -26.461 1.00 48.28 133 PRO A N 1
ATOM 1067 C CA . PRO A 1 133 ? 39.340 25.795 -25.094 1.00 48.28 133 PRO A CA 1
ATOM 1068 C C . PRO A 1 133 ? 37.965 25.646 -24.425 1.00 48.28 133 PRO A C 1
ATOM 1070 O O . PRO A 1 133 ? 36.942 26.017 -24.989 1.00 48.28 133 PRO A O 1
ATOM 1073 N N . ALA A 1 134 ? 37.982 25.044 -23.236 1.00 52.09 134 ALA A N 1
ATOM 1074 C CA . ALA A 1 134 ? 36.956 25.001 -22.195 1.00 52.09 134 ALA A CA 1
ATOM 1075 C C . ALA A 1 134 ? 35.548 25.546 -22.534 1.00 52.09 134 ALA A C 1
ATOM 1077 O O . ALA A 1 134 ? 35.340 26.755 -22.587 1.00 52.09 134 ALA A O 1
ATOM 1078 N N . GLY A 1 135 ? 34.547 24.655 -22.550 1.00 49.91 135 GLY A N 1
ATOM 1079 C CA . GLY A 1 135 ? 33.180 25.047 -22.190 1.00 49.91 135 GLY A CA 1
ATOM 1080 C C . GLY A 1 135 ? 32.048 24.486 -23.039 1.00 49.91 135 GLY A C 1
ATOM 1081 O O . GLY A 1 135 ? 31.308 25.262 -23.620 1.00 49.91 135 GLY A O 1
ATOM 1082 N N . LEU A 1 136 ? 31.828 23.167 -23.032 1.00 41.81 136 LEU A N 1
ATOM 1083 C CA . LEU A 1 136 ? 30.468 22.620 -23.134 1.00 41.81 136 LEU A CA 1
ATOM 1084 C C . LEU A 1 136 ? 30.435 21.17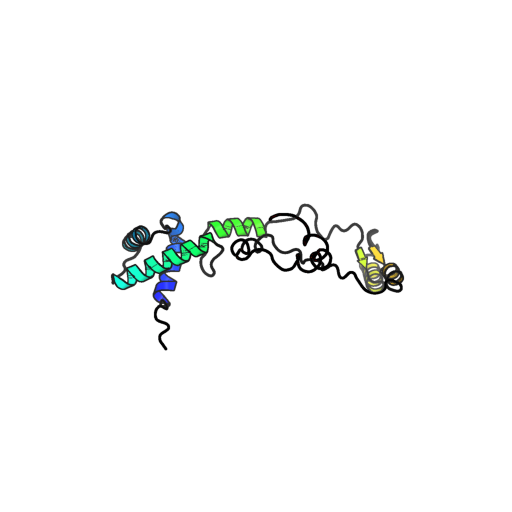8 -22.605 1.00 41.81 136 LEU A C 1
ATOM 1086 O O . LEU A 1 136 ? 30.440 20.203 -23.348 1.00 41.81 136 LEU A O 1
ATOM 1090 N N . ARG A 1 137 ? 30.391 21.029 -21.276 1.00 40.59 137 ARG A N 1
ATOM 1091 C CA . ARG A 1 137 ? 29.881 19.796 -20.662 1.00 40.59 137 ARG A CA 1
ATOM 1092 C C . ARG A 1 137 ? 28.373 19.787 -20.906 1.00 40.59 137 ARG A C 1
ATOM 1094 O O . ARG A 1 137 ? 27.603 20.251 -20.067 1.00 40.59 137 ARG A O 1
ATOM 1101 N N . GLN A 1 138 ? 27.944 19.296 -22.065 1.00 36.16 138 GLN A N 1
ATOM 1102 C CA . GLN A 1 138 ? 26.588 18.781 -22.162 1.00 36.16 138 GLN A CA 1
ATOM 1103 C C . GLN A 1 138 ? 26.533 17.587 -21.217 1.00 36.16 138 GLN A C 1
ATOM 1105 O O . GLN A 1 138 ? 27.212 16.578 -21.390 1.00 36.16 138 GLN A O 1
ATOM 1110 N N . SER A 1 139 ? 25.788 17.767 -20.134 1.00 32.81 139 SER A N 1
ATOM 1111 C CA . SER A 1 139 ? 25.314 16.658 -19.333 1.00 32.81 139 SER A CA 1
ATOM 1112 C C . SER A 1 139 ? 24.503 15.775 -20.272 1.00 32.81 139 SER A C 1
ATOM 1114 O O . SER A 1 139 ? 23.386 16.123 -20.650 1.00 32.81 139 SER A O 1
ATOM 1116 N N . VAL A 1 140 ? 25.079 14.646 -20.683 1.00 38.78 140 VAL A N 1
ATOM 1117 C CA . VAL A 1 140 ? 24.286 13.530 -21.187 1.00 38.78 140 VAL A CA 1
ATOM 1118 C C . VAL A 1 140 ? 23.366 13.177 -20.030 1.00 38.78 140 VAL A C 1
ATOM 1120 O O . VAL A 1 140 ? 23.802 12.652 -19.003 1.00 38.78 140 VAL A O 1
ATOM 1123 N N . GLN A 1 141 ? 22.111 13.608 -20.130 1.00 35.19 141 GLN A N 1
ATOM 1124 C CA . GLN A 1 141 ? 21.089 13.162 -19.205 1.00 35.19 141 GLN A CA 1
ATOM 1125 C C . GLN A 1 141 ? 21.088 11.637 -19.312 1.00 35.19 141 GLN A C 1
ATOM 1127 O O . GLN A 1 141 ? 20.981 11.133 -20.434 1.00 35.19 141 GLN A O 1
ATOM 1132 N N . PRO A 1 142 ? 21.225 10.883 -18.207 1.00 38.12 142 PRO A N 1
ATOM 1133 C CA . PRO A 1 142 ? 20.912 9.470 -18.279 1.00 38.12 142 PRO A CA 1
ATOM 1134 C C . PRO A 1 142 ? 19.487 9.377 -18.827 1.00 38.12 142 PRO A C 1
ATOM 1136 O O . PRO A 1 142 ? 18.620 10.152 -18.402 1.00 38.12 142 PRO A O 1
ATOM 1139 N N . ALA A 1 143 ? 19.270 8.486 -19.796 1.00 41.66 143 ALA A N 1
ATOM 1140 C CA . ALA A 1 143 ? 17.946 8.098 -20.258 1.00 41.66 143 ALA A CA 1
ATOM 1141 C C . ALA A 1 143 ? 17.189 7.533 -19.049 1.00 41.66 143 ALA A C 1
ATOM 1143 O O . ALA A 1 143 ? 17.243 6.351 -18.733 1.00 41.66 143 ALA A O 1
ATOM 1144 N N . GLY A 1 144 ? 16.606 8.440 -18.274 1.00 33.84 144 GLY A N 1
ATOM 1145 C CA . GLY A 1 144 ? 15.889 8.135 -17.064 1.00 33.84 144 GLY A CA 1
ATOM 1146 C C . GLY A 1 144 ? 14.532 7.596 -17.452 1.00 33.84 144 GLY A C 1
ATOM 1147 O O . GLY A 1 144 ? 13.786 8.260 -18.177 1.00 33.84 144 GLY A O 1
ATOM 1148 N N . ASP A 1 145 ? 14.226 6.422 -16.915 1.00 40.47 145 ASP A N 1
ATOM 1149 C CA . ASP A 1 145 ? 12.889 5.863 -16.803 1.00 40.47 145 ASP A CA 1
ATOM 1150 C C . ASP A 1 145 ? 11.814 6.966 -16.703 1.00 40.47 145 ASP A C 1
ATOM 1152 O O . ASP A 1 145 ? 11.890 7.828 -15.813 1.00 40.47 145 ASP A O 1
ATOM 1156 N N . PRO A 1 146 ? 10.740 6.931 -17.515 1.00 47.94 146 PRO A N 1
ATOM 1157 C CA . PRO A 1 146 ? 9.663 7.926 -17.452 1.00 47.94 146 PRO A CA 1
ATOM 1158 C C . PRO A 1 146 ? 8.890 7.944 -16.120 1.00 47.94 146 PRO A C 1
ATOM 1160 O O . PRO A 1 146 ? 7.964 8.733 -15.933 1.00 47.94 146 PRO A O 1
ATOM 1163 N N . ALA A 1 147 ? 9.230 7.069 -15.172 1.00 48.47 147 ALA A N 1
ATOM 1164 C CA . ALA A 1 147 ? 8.400 6.758 -14.021 1.00 48.47 147 ALA A CA 1
ATOM 1165 C C . ALA A 1 147 ? 8.691 7.553 -12.745 1.00 48.47 147 ALA A C 1
ATOM 1167 O O . ALA A 1 147 ? 7.905 7.447 -11.803 1.00 48.47 147 ALA A O 1
ATOM 1168 N N . HIS A 1 148 ? 9.765 8.351 -12.680 1.00 41.47 148 HIS A N 1
ATOM 1169 C CA . HIS A 1 148 ? 10.105 9.063 -11.439 1.00 41.47 148 HIS A CA 1
ATOM 1170 C C . HIS A 1 148 ? 9.988 10.592 -11.481 1.00 41.47 148 HIS A C 1
ATOM 1172 O O . HIS A 1 148 ? 10.141 11.232 -10.442 1.00 41.47 148 HIS A O 1
ATOM 1178 N N . ARG A 1 149 ? 9.607 11.192 -12.619 1.00 40.31 149 ARG A N 1
ATOM 1179 C CA . ARG A 1 149 ? 9.534 12.661 -12.769 1.00 40.31 149 ARG A CA 1
ATOM 1180 C C . ARG A 1 149 ? 8.175 13.308 -12.437 1.00 40.31 149 ARG A C 1
ATOM 1182 O O . ARG A 1 149 ? 7.976 14.480 -12.730 1.00 40.31 149 ARG A O 1
ATOM 1189 N N . ARG A 1 150 ? 7.232 12.591 -11.809 1.00 42.69 150 ARG A N 1
ATOM 1190 C CA . ARG A 1 150 ? 5.885 13.117 -11.472 1.00 4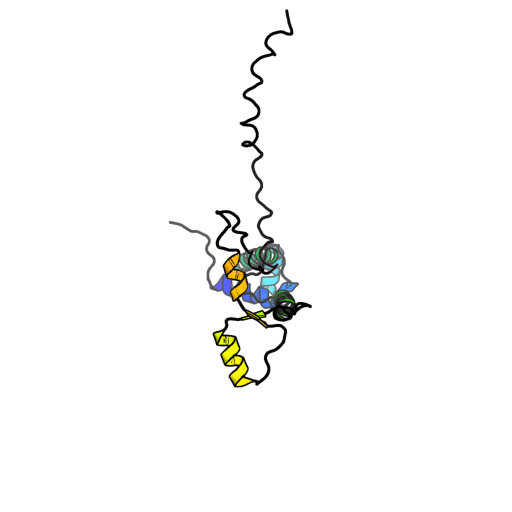2.69 150 ARG A CA 1
ATOM 1191 C C . ARG A 1 150 ? 5.643 13.390 -9.978 1.00 42.69 150 ARG A C 1
ATOM 1193 O O . ARG A 1 150 ? 4.536 13.168 -9.503 1.00 42.69 150 ARG A O 1
ATOM 1200 N N . HIS A 1 151 ? 6.637 13.873 -9.227 1.00 42.34 151 HIS A N 1
ATOM 1201 C CA . HIS A 1 151 ? 6.410 14.342 -7.841 1.00 42.34 151 HIS A CA 1
ATOM 1202 C C . HIS A 1 151 ? 7.163 15.619 -7.441 1.00 42.34 151 HIS A C 1
ATOM 1204 O O . HIS A 1 151 ? 7.430 15.831 -6.267 1.00 42.34 151 HIS A O 1
ATOM 1210 N N . GLU A 1 152 ? 7.416 16.524 -8.386 1.00 35.03 152 GLU A N 1
ATOM 1211 C CA . GLU A 1 152 ? 7.726 17.927 -8.061 1.00 35.03 152 GLU A CA 1
ATOM 1212 C C . GLU A 1 152 ? 6.819 18.883 -8.842 1.00 35.03 152 GLU A C 1
ATOM 1214 O O . GLU A 1 152 ? 7.249 19.735 -9.607 1.00 35.03 152 GLU A O 1
ATOM 1219 N N . LEU A 1 153 ? 5.512 18.733 -8.637 1.00 42.28 153 LEU A N 1
ATOM 1220 C CA . LEU A 1 153 ? 4.517 19.762 -8.942 1.00 42.28 153 LEU A CA 1
ATOM 1221 C C . LEU A 1 153 ? 3.569 19.869 -7.748 1.00 42.28 153 LEU A C 1
ATOM 1223 O O . LEU A 1 153 ? 2.421 19.448 -7.821 1.00 42.28 153 LEU A O 1
ATOM 1227 N N . GLN A 1 154 ? 4.082 20.361 -6.616 1.00 42.34 154 GLN A N 1
ATOM 1228 C CA . GLN A 1 154 ? 3.292 20.977 -5.538 1.00 42.34 154 GLN A CA 1
ATOM 1229 C C . GLN A 1 154 ? 4.217 21.568 -4.461 1.00 42.34 154 GLN A C 1
ATOM 1231 O O . GLN A 1 154 ? 4.319 21.051 -3.354 1.00 42.34 154 GLN A O 1
ATOM 1236 N N . ALA A 1 155 ? 4.889 22.672 -4.794 1.00 35.44 155 ALA A N 1
ATOM 1237 C CA . ALA A 1 155 ? 5.343 23.666 -3.820 1.00 35.44 155 ALA A CA 1
ATOM 1238 C C . ALA A 1 155 ? 5.714 24.979 -4.534 1.00 35.44 155 ALA A C 1
ATOM 1240 O O . ALA A 1 155 ? 6.881 25.321 -4.671 1.00 35.44 155 ALA A O 1
ATOM 1241 N N . ALA A 1 156 ? 4.712 25.740 -4.978 1.00 38.97 156 ALA A N 1
ATOM 1242 C CA . ALA A 1 156 ? 4.854 27.194 -4.970 1.00 38.97 156 ALA A CA 1
ATOM 1243 C C . ALA A 1 156 ? 4.594 27.637 -3.521 1.00 38.97 156 ALA A C 1
ATOM 1245 O O . ALA A 1 156 ? 3.536 27.318 -2.972 1.00 38.97 156 ALA A O 1
ATOM 1246 N N . PRO A 1 157 ? 5.554 28.314 -2.873 1.00 42.47 157 PRO A N 1
ATOM 1247 C CA . PRO A 1 157 ? 5.327 29.742 -2.716 1.00 42.47 157 PRO A CA 1
ATOM 1248 C C . PRO A 1 157 ? 6.605 30.587 -2.812 1.00 42.47 157 PRO A C 1
ATOM 1250 O O . PRO A 1 157 ? 7.605 30.318 -2.153 1.00 42.47 157 PRO A O 1
ATOM 1253 N N . ARG A 1 158 ? 6.453 31.695 -3.540 1.00 36.81 158 ARG A N 1
ATOM 1254 C CA . ARG A 1 158 ? 6.973 33.057 -3.310 1.00 36.81 158 ARG A CA 1
ATOM 1255 C C . ARG A 1 158 ? 7.545 33.642 -4.594 1.00 36.81 158 ARG A C 1
ATOM 1257 O O . ARG A 1 158 ? 8.663 33.377 -5.011 1.00 36.81 158 ARG A O 1
ATOM 1264 N N . SER A 1 159 ? 6.668 34.435 -5.195 1.00 38.56 159 SER A N 1
ATOM 1265 C CA . SER A 1 159 ? 6.926 35.526 -6.120 1.00 38.56 159 SER A CA 1
ATOM 1266 C C . SER A 1 159 ? 8.350 36.087 -6.054 1.00 38.56 159 SER A C 1
ATOM 1268 O O . SER A 1 159 ? 8.784 36.568 -5.009 1.00 38.56 159 SER A O 1
ATOM 1270 N N . LEU A 1 160 ? 9.005 36.059 -7.218 1.00 47.97 160 LEU A N 1
ATOM 1271 C CA . LEU A 1 160 ? 9.670 37.200 -7.851 1.00 47.97 160 LEU A CA 1
ATOM 1272 C C . LEU A 1 160 ? 10.221 38.255 -6.889 1.00 47.97 160 LEU A C 1
ATOM 1274 O O . LEU A 1 160 ? 9.456 39.083 -6.410 1.00 47.97 160 LEU A O 1
ATOM 1278 N N . ASN A 1 161 ? 11.543 38.277 -6.703 1.00 48.41 161 ASN A N 1
ATOM 1279 C CA . ASN A 1 161 ? 12.319 39.516 -6.567 1.00 48.41 161 ASN A CA 1
ATOM 1280 C C . ASN A 1 161 ? 13.821 39.212 -6.547 1.00 48.41 161 ASN A C 1
ATOM 1282 O O . ASN A 1 161 ? 14.432 39.207 -5.487 1.00 48.41 161 ASN A O 1
ATOM 1286 N N . VAL A 1 162 ? 14.425 38.984 -7.719 1.00 43.75 162 VAL A N 1
ATOM 1287 C CA . VAL A 1 162 ? 15.887 39.158 -7.888 1.00 43.75 162 VAL A CA 1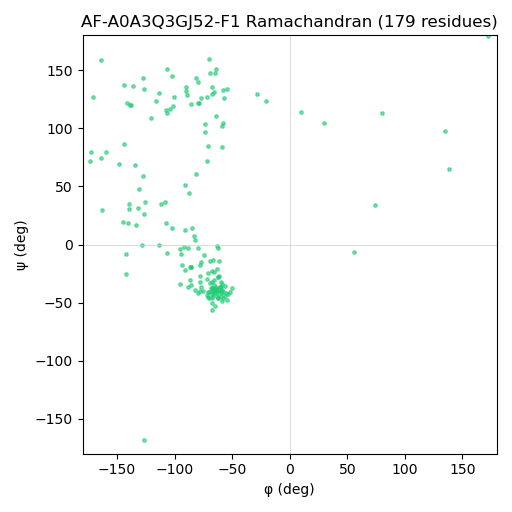
ATOM 1288 C C . VAL A 1 162 ? 16.242 39.756 -9.260 1.00 43.75 162 VAL A C 1
ATOM 1290 O O . VAL A 1 162 ? 17.210 40.499 -9.364 1.00 43.75 162 VAL A O 1
ATOM 1293 N N . CYS A 1 163 ? 15.421 39.589 -10.302 1.00 37.81 163 CYS A N 1
ATOM 1294 C CA . CYS A 1 163 ? 15.733 40.162 -11.622 1.00 37.81 163 CYS A CA 1
ATOM 1295 C C . CYS A 1 163 ? 15.371 41.649 -11.819 1.00 37.81 163 CYS A C 1
ATOM 1297 O O . CYS A 1 163 ? 15.604 42.172 -12.901 1.00 37.81 163 CYS A O 1
ATOM 1299 N N . ASN A 1 164 ? 14.875 42.362 -10.800 1.00 48.41 164 ASN A N 1
ATOM 1300 C CA . ASN A 1 164 ? 14.607 43.809 -10.893 1.00 48.41 164 ASN A CA 1
ATOM 1301 C C . ASN A 1 164 ? 15.660 44.699 -10.210 1.00 48.41 164 ASN A C 1
ATOM 1303 O O . ASN A 1 164 ? 15.428 45.891 -10.018 1.00 48.41 164 ASN A O 1
ATOM 1307 N N . TYR A 1 165 ? 16.836 44.161 -9.865 1.00 47.31 165 TYR A N 1
ATOM 1308 C CA . TYR A 1 165 ? 17.881 44.948 -9.196 1.00 47.31 165 TYR A CA 1
ATOM 1309 C C . TYR A 1 165 ? 18.903 45.610 -10.142 1.00 47.31 165 TYR A C 1
ATOM 1311 O O . TYR A 1 165 ? 19.756 46.365 -9.686 1.00 47.31 165 TYR A O 1
ATOM 1319 N N . LEU A 1 166 ? 18.807 45.407 -11.462 1.00 48.28 166 LEU A N 1
ATOM 1320 C CA . LEU A 1 166 ? 19.742 45.999 -12.439 1.00 48.28 166 LEU A CA 1
ATOM 1321 C C . LEU A 1 166 ? 19.066 46.789 -13.572 1.00 48.28 166 LEU A C 1
ATOM 1323 O O . LEU A 1 166 ? 19.648 46.967 -14.634 1.00 48.28 166 LEU A O 1
ATOM 1327 N N . LEU A 1 167 ? 17.865 47.325 -13.335 1.00 48.03 167 LEU A N 1
ATOM 1328 C CA . LEU A 1 167 ? 17.215 48.289 -14.241 1.00 48.03 167 LEU A CA 1
ATOM 1329 C C . LEU A 1 167 ? 16.628 49.515 -13.519 1.00 48.03 167 LEU A C 1
ATOM 1331 O O . LEU A 1 167 ? 15.830 50.251 -14.089 1.00 48.03 167 LEU A O 1
ATOM 1335 N N . ASN A 1 168 ? 17.043 49.773 -12.271 1.00 49.47 168 ASN A N 1
ATOM 1336 C CA . ASN A 1 168 ? 16.494 50.869 -11.462 1.00 49.47 168 ASN A CA 1
ATOM 1337 C C . ASN A 1 168 ? 17.556 51.755 -10.781 1.00 49.47 168 ASN A C 1
ATOM 1339 O O . ASN A 1 168 ? 17.319 52.307 -9.712 1.00 49.47 168 ASN A O 1
ATOM 1343 N N . LYS A 1 169 ? 18.730 51.918 -11.413 1.00 48.72 169 LYS A N 1
ATOM 1344 C CA . LYS A 1 169 ? 19.726 52.939 -11.021 1.00 48.72 169 LYS A CA 1
ATOM 1345 C C . LYS A 1 169 ? 19.838 54.144 -11.964 1.00 48.72 169 LYS A C 1
ATOM 1347 O O . LYS A 1 169 ? 20.445 55.128 -11.574 1.00 48.72 169 LYS A O 1
ATOM 1352 N N . ASN A 1 170 ? 19.167 54.144 -13.121 1.00 50.47 170 ASN A N 1
ATOM 1353 C CA . ASN A 1 170 ? 19.170 55.280 -14.061 1.00 50.47 170 ASN A CA 1
ATOM 1354 C C . ASN A 1 170 ? 17.806 55.986 -14.177 1.00 50.47 170 ASN A C 1
ATOM 1356 O O . ASN A 1 170 ? 17.425 56.445 -15.250 1.00 50.47 170 ASN A O 1
ATOM 1360 N N . ARG A 1 171 ? 17.035 56.070 -13.081 1.00 43.72 171 ARG A N 1
ATOM 1361 C CA . ARG A 1 171 ? 15.755 56.809 -13.070 1.00 43.72 171 ARG A CA 1
ATOM 1362 C C . ARG A 1 171 ? 15.466 57.622 -11.802 1.00 43.72 171 ARG A C 1
ATOM 1364 O O . ARG A 1 171 ? 14.332 58.044 -11.608 1.00 43.72 171 ARG A O 1
ATOM 1371 N N . LEU A 1 172 ? 16.484 57.920 -10.990 1.00 50.66 172 LEU A N 1
ATOM 1372 C CA . LEU A 1 172 ? 16.435 58.966 -9.952 1.00 50.66 172 LEU A CA 1
ATOM 1373 C C . LEU A 1 172 ? 16.910 60.326 -10.502 1.00 50.66 172 LEU A C 1
ATOM 1375 O O . LEU A 1 172 ? 17.789 60.953 -9.927 1.00 50.66 172 LEU A O 1
ATOM 1379 N N . GLY A 1 173 ? 16.366 60.781 -11.636 1.00 50.03 173 GLY A N 1
ATOM 1380 C CA . GLY A 1 173 ? 16.878 62.006 -12.271 1.00 50.03 173 GLY A CA 1
ATOM 1381 C C . GLY A 1 173 ? 15.885 62.965 -12.919 1.00 50.03 173 GLY A C 1
ATOM 1382 O O . GLY A 1 173 ? 16.322 64.033 -13.321 1.00 50.03 173 GLY A O 1
ATOM 1383 N N . GLN A 1 174 ? 14.590 62.645 -13.071 1.00 53.06 174 GLN A N 1
ATOM 1384 C CA . GLN A 1 174 ? 13.702 63.503 -13.890 1.00 53.06 174 GLN A CA 1
ATOM 1385 C C . GLN A 1 174 ? 12.245 63.650 -13.414 1.00 53.06 174 GLN A C 1
ATOM 1387 O O . GLN A 1 174 ? 11.390 64.062 -14.190 1.00 53.06 174 GLN A O 1
ATOM 1392 N N . LYS A 1 175 ? 11.909 63.358 -12.152 1.00 45.38 175 LYS A N 1
ATOM 1393 C CA . LYS A 1 175 ? 10.544 63.613 -11.633 1.00 45.38 175 LYS A CA 1
ATOM 1394 C C . LYS A 1 175 ? 10.529 64.356 -10.297 1.00 45.38 175 LYS A C 1
ATOM 1396 O O . LYS A 1 175 ? 9.818 63.967 -9.382 1.00 45.38 175 LYS A O 1
ATOM 1401 N N . ALA A 1 176 ? 11.310 65.432 -10.209 1.00 49.00 176 ALA A N 1
ATOM 1402 C CA . ALA A 1 176 ? 11.210 66.430 -9.138 1.00 49.00 176 ALA A CA 1
ATOM 1403 C C . ALA A 1 176 ? 10.603 67.764 -9.625 1.00 49.00 176 ALA A C 1
ATOM 1405 O O . ALA A 1 176 ? 10.761 68.788 -8.975 1.00 49.00 176 ALA A O 1
ATOM 1406 N N . SER A 1 177 ? 9.909 67.780 -10.767 1.00 51.62 177 SER A N 1
ATOM 1407 C CA . SER A 1 177 ? 9.318 69.006 -11.316 1.00 51.62 177 SER A CA 1
ATOM 1408 C C . SER A 1 177 ? 8.031 68.714 -12.082 1.00 51.62 177 SER A C 1
ATOM 1410 O O . SER A 1 177 ? 8.021 68.791 -13.306 1.00 51.62 177 SER A O 1
ATOM 1412 N N . ALA A 1 178 ? 6.962 68.331 -11.380 1.00 46.88 178 ALA A N 1
ATOM 1413 C CA . ALA A 1 178 ? 5.591 68.599 -11.820 1.00 46.88 178 ALA A CA 1
ATOM 1414 C C . ALA A 1 178 ? 4.577 68.257 -10.708 1.00 46.88 178 ALA A C 1
ATOM 1416 O O . ALA A 1 178 ? 4.516 67.102 -10.291 1.00 46.88 178 ALA A O 1
ATOM 1417 N N . VAL A 1 179 ? 3.720 69.240 -10.377 1.00 42.47 179 VAL A N 1
ATOM 1418 C CA . VAL A 1 179 ? 2.393 69.124 -9.719 1.00 42.47 179 VAL A CA 1
ATOM 1419 C C . VAL A 1 179 ? 2.460 68.939 -8.181 1.00 42.47 179 VAL A C 1
ATOM 1421 O O . VAL A 1 179 ? 2.930 67.908 -7.725 1.00 42.47 179 VAL A O 1
ATOM 1424 N N . GLN A 1 180 ? 2.028 69.849 -7.291 1.00 43.53 180 GLN A N 1
ATOM 1425 C CA . GLN A 1 180 ? 1.025 70.929 -7.346 1.00 43.53 180 GLN A CA 1
ATOM 1426 C C . GLN A 1 180 ? 1.213 71.933 -6.177 1.00 43.53 180 GLN A C 1
ATOM 1428 O O . GLN A 1 180 ? 1.705 71.537 -5.119 1.00 43.53 180 GLN A O 1
ATOM 1433 N N . ASN A 1 181 ? 0.678 73.149 -6.381 1.00 42.22 181 ASN A N 1
ATOM 1434 C CA . ASN A 1 181 ? 0.639 74.375 -5.554 1.00 42.22 181 ASN A CA 1
ATOM 1435 C C . ASN A 1 181 ? 1.770 75.378 -5.787 1.00 42.22 181 ASN A C 1
ATOM 1437 O O . ASN A 1 181 ? 2.907 75.130 -5.337 1.00 42.22 181 ASN A O 1
#

Solvent-accessible surface area (backbone atoms only — not comparable to full-atom values): 12234 Å² total; per-residue (Å²): 143,76,86,83,77,78,78,56,69,67,45,57,51,54,29,40,57,49,47,50,75,41,51,92,78,54,56,72,49,55,71,62,30,42,51,51,51,59,74,76,39,96,65,94,41,76,71,56,46,54,52,24,25,60,44,38,25,56,48,46,63,41,50,77,74,39,92,53,90,89,57,67,47,72,74,59,52,58,59,45,52,59,56,75,67,61,74,68,98,66,58,91,80,74,53,83,66,42,77,41,56,71,69,59,53,53,55,45,44,75,73,60,79,62,78,68,90,44,63,43,66,60,78,68,66,66,70,64,72,80,76,67,84,86,88,77,84,74,76,77,69,74,91,66,71,89,83,74,80,86,78,84,86,85,78,88,86,79,79,86,87,70,89,72,78,85,80,70,83,90,70,90,78,81,84,91,80,79,89,85,136

Organism: Kryptolebias marmoratus (NCBI:txid37003)

Foldseek 3Di:
DDP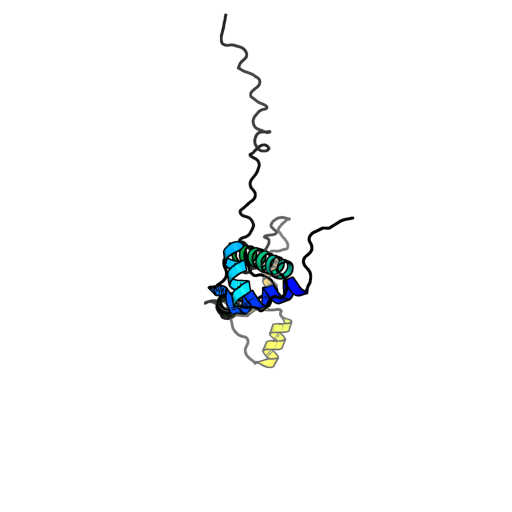DDDDDPVLVVVLLVCCQVPVVQDDLDLVSLLVVLVVPDDDPDPVSSSSNSVVNNVVRVVVVVHDDPPHDHVVVVVVVVVVVPDDDPDDPPPDQADEDEPVVVVVVCVPPVDDDPRYDYPPVVVVPVVPDPDDDPPPPDPPDDPGPPPPPDDDDDDDDDDVVPPPPPPPPPPPPDDDDD

InterPro domains:
  IPR001210 Small ribosomal subunit protein eS17 [MF_00511] (3-65)
  IPR001210 Small ribosomal subunit protein eS17 [PF00833] (4-114)
  IPR001210 Small ribosomal subunit protein eS17 [PTHR10732] (4-120)
  IPR018273 Small ribosomal subunit protein eS17, conserved site [PS00712] (43-58)
  IPR036401 Small ribosomal subunit protein eS17 superfamily [G3DSA:1.10.60.20] (3-64)
  IPR036401 Small ribosomal subunit protein eS17 superfamily [SSF116820] (4-64)

Sequence (181 aa):
MKSGRVRTKTVKKAARVIIEKYYTRLGNDFHTNKRVCEEIAIIPSKKLRNKIAGYVTHLMKRIQRGPVRGISIKLQEEERERRDNYVPEVSALDQELIEVDPDTKEMLKLLTNSVPENVSDLTQACLCLRLCPAGLRQSVQPAGDPAHRRHELQAAPRSLNVCNYLLNKNRLGQKASAVQN

Radius of gyration: 32.03 Å; Cα contacts (8 Å, |Δi|>4): 85; chains: 1; bounding box: 60×90×68 Å

Secondary structure (DSSP, 8-state):
---TTPPPHHHHHHHHHHHHHHGGG--S-HHHHHHHHHHHS--S-HHHHHHHHHHHHHHHHHHTTSPPTT---HHHHHHHHHHHT---SS-TT--S-EEE-HHHHHHHHHHHS---TTEEEGGGGGGTTTS--S-----------TTSSSS----------STTSSSSSS-SSS-SS----

pLDDT: mean 71.79, std 21.41, range [32.81, 96.12]